Protein AF-A0A959KUG1-F1 (afdb_monomer_lite)

Radius of gyration: 23.31 Å; chains: 1; bounding box: 55×34×64 Å

Secondary structure (DSSP, 8-state):
-HHHHHHHHHHHHHHHHHHHH-TT-S-HHHHHHHTHHHHHHHHHHIIIIIGGGS--THHHHHHHHHHHHHHHHHHHHHHHHHHHHHHHHHHHHHHHHHHT-SSEEEEETTTS-TTT-S-GGGHHHHHHHHHHTT-GGG--EEEEE-TT--THHHHTSTTEEE-SS-EEEGGGS-TTT----S---EE---

Structure (mmCIF, N/CA/C/O backbone):
data_AF-A0A959KUG1-F1
#
_entry.id   AF-A0A959KUG1-F1
#
loop_
_atom_site.group_PDB
_atom_site.id
_atom_site.type_symbol
_atom_site.label_atom_id
_atom_site.label_alt_id
_atom_site.label_comp_id
_atom_site.label_asym_id
_atom_site.label_entity_id
_atom_site.label_seq_id
_atom_site.pdbx_PDB_ins_code
_atom_site.Cartn_x
_atom_site.Cartn_y
_atom_site.Cartn_z
_atom_site.occupancy
_atom_site.B_iso_or_equiv
_atom_site.auth_seq_id
_atom_site.auth_comp_id
_atom_site.auth_asym_id
_atom_site.auth_atom_id
_atom_site.pdbx_PDB_model_num
ATOM 1 N N . TRP A 1 1 ? -17.186 4.454 38.399 1.00 79.06 1 TRP A N 1
ATOM 2 C CA . TRP A 1 1 ? -15.833 4.969 38.705 1.00 79.06 1 TRP A CA 1
ATOM 3 C C . TRP A 1 1 ? -14.751 3.893 38.697 1.00 79.06 1 TRP A C 1
ATOM 5 O O . TRP A 1 1 ? -13.847 4.018 37.888 1.00 79.06 1 TRP A O 1
ATOM 15 N N . GLY A 1 2 ? -14.840 2.812 39.489 1.00 89.75 2 GLY A N 1
ATOM 16 C CA . GLY A 1 2 ? -13.796 1.764 39.502 1.00 89.75 2 GLY A CA 1
ATOM 17 C C . GLY A 1 2 ? -13.511 1.110 38.138 1.00 89.75 2 GLY A C 1
ATOM 18 O O . GLY A 1 2 ? -12.356 0.944 37.768 1.00 89.75 2 GLY A O 1
ATOM 19 N N . ARG A 1 3 ? -14.552 0.818 37.345 1.00 84.75 3 ARG A N 1
ATOM 20 C CA . ARG A 1 3 ? -14.410 0.244 35.991 1.00 84.75 3 ARG A CA 1
ATOM 21 C C . ARG A 1 3 ? -13.696 1.179 35.009 1.00 84.75 3 ARG A C 1
ATOM 23 O O . ARG A 1 3 ? -12.824 0.740 34.274 1.00 84.75 3 ARG A O 1
ATOM 30 N N . LEU A 1 4 ? -14.004 2.477 35.066 1.00 86.50 4 LEU A N 1
ATOM 31 C CA . LEU A 1 4 ? -13.312 3.501 34.279 1.00 86.50 4 LEU A CA 1
ATOM 32 C C . LEU A 1 4 ? -11.823 3.575 34.655 1.00 86.50 4 LEU A C 1
ATOM 34 O O . LEU A 1 4 ? -10.976 3.658 33.773 1.00 86.50 4 LEU A O 1
ATOM 38 N N . GLY A 1 5 ? -11.504 3.483 35.951 1.00 91.25 5 GLY A N 1
ATOM 39 C CA . GLY A 1 5 ? -10.120 3.402 36.425 1.00 91.25 5 GLY A CA 1
ATOM 40 C C . GLY A 1 5 ? -9.367 2.206 35.839 1.00 91.25 5 GLY A C 1
ATOM 41 O O . GLY A 1 5 ? -8.248 2.370 35.363 1.00 91.25 5 GLY A O 1
ATOM 42 N N . TRP A 1 6 ? -10.001 1.030 35.786 1.00 90.44 6 TRP A N 1
ATOM 43 C CA . TRP A 1 6 ? -9.414 -0.158 35.159 1.00 90.44 6 TRP A CA 1
ATOM 44 C C . TRP A 1 6 ? -9.125 0.034 33.672 1.00 90.44 6 TRP A C 1
ATOM 46 O O . TRP A 1 6 ? -8.029 -0.291 33.235 1.00 90.44 6 TRP A O 1
ATOM 56 N N . VAL A 1 7 ? -10.055 0.617 32.910 1.00 91.94 7 VAL A N 1
ATOM 57 C CA . VAL A 1 7 ? -9.848 0.899 31.477 1.00 91.94 7 VAL A CA 1
ATOM 58 C C . VAL A 1 7 ? -8.630 1.798 31.267 1.00 91.94 7 VAL A C 1
ATOM 60 O O . VAL A 1 7 ? -7.791 1.502 30.416 1.00 91.94 7 VAL A O 1
ATOM 63 N N . TRP A 1 8 ? -8.492 2.860 32.066 1.00 93.62 8 TRP A N 1
ATOM 64 C CA . TRP A 1 8 ? -7.336 3.754 31.992 1.00 93.62 8 TRP A CA 1
ATOM 65 C C . TRP A 1 8 ? -6.031 3.054 32.364 1.00 93.62 8 TRP A C 1
ATOM 67 O O . TRP A 1 8 ? -5.055 3.172 31.628 1.00 93.62 8 TRP A O 1
ATOM 77 N N . VAL A 1 9 ? -6.011 2.289 33.458 1.00 95.50 9 VAL A N 1
ATOM 78 C CA . VAL A 1 9 ? -4.818 1.547 33.891 1.00 95.50 9 VAL A CA 1
ATOM 79 C C . VAL A 1 9 ? -4.405 0.510 32.847 1.00 95.50 9 VAL A C 1
ATOM 81 O O . VAL A 1 9 ? -3.230 0.440 32.503 1.00 95.50 9 VAL A O 1
ATOM 84 N N . SER A 1 10 ? -5.350 -0.252 32.291 1.00 93.81 10 SER A N 1
ATOM 85 C CA . SER A 1 10 ? -5.077 -1.225 31.228 1.00 93.81 10 SER A CA 1
ATOM 86 C C . SER A 1 10 ? -4.587 -0.555 29.945 1.00 93.81 10 SER A C 1
ATOM 88 O O . SER A 1 10 ? -3.633 -1.036 29.340 1.00 93.81 10 SER A O 1
ATOM 90 N N . THR A 1 11 ? -5.181 0.577 29.556 1.00 94.81 11 THR A N 1
ATOM 91 C CA . THR A 1 11 ? -4.757 1.359 28.382 1.00 94.81 11 THR A CA 1
ATOM 92 C C . THR A 1 11 ? -3.334 1.881 28.555 1.00 94.81 11 THR A C 1
ATOM 94 O O . THR A 1 11 ? -2.490 1.663 27.689 1.00 94.81 11 THR A O 1
ATOM 97 N N . LEU A 1 12 ? -3.037 2.519 29.691 1.00 96.19 12 LEU A N 1
ATOM 98 C CA . LEU A 1 12 ? -1.704 3.042 29.993 1.00 96.19 12 LEU A CA 1
ATOM 99 C C . LEU A 1 12 ? -0.670 1.920 30.120 1.00 96.19 12 LEU A C 1
ATOM 101 O O . LEU A 1 12 ? 0.416 2.025 29.558 1.00 96.19 12 LEU A O 1
ATOM 105 N N . GLY A 1 13 ? -1.010 0.829 30.809 1.00 96.12 13 GLY A N 1
ATOM 106 C CA . GLY A 1 13 ? -0.139 -0.337 30.944 1.00 96.12 13 GLY A CA 1
ATOM 107 C C . GLY A 1 13 ? 0.185 -0.979 29.596 1.00 96.12 13 GLY A C 1
ATOM 108 O O . GLY A 1 13 ? 1.335 -1.328 29.342 1.00 96.12 13 GLY A O 1
ATOM 109 N N . TYR A 1 14 ? -0.799 -1.078 28.702 1.00 95.56 14 TYR A N 1
ATOM 110 C CA . TYR A 1 14 ? -0.585 -1.605 27.359 1.00 95.56 14 TYR A CA 1
ATOM 111 C C . TYR A 1 14 ? 0.258 -0.673 26.490 1.00 95.56 14 TYR A C 1
ATOM 113 O O . TYR A 1 14 ? 1.186 -1.138 25.836 1.00 95.56 14 TYR A O 1
ATOM 121 N N . LEU A 1 15 ? -0.001 0.638 26.528 1.00 94.12 15 LEU A N 1
ATOM 122 C CA . LEU A 1 15 ? 0.834 1.627 25.842 1.00 94.12 15 LEU A CA 1
ATOM 123 C C . LEU A 1 15 ? 2.294 1.539 26.300 1.00 94.12 15 LEU A C 1
ATOM 125 O O . LEU A 1 15 ? 3.196 1.508 25.466 1.00 94.12 15 LEU A O 1
ATOM 129 N N . LEU A 1 16 ? 2.529 1.438 27.612 1.00 95.50 16 LEU A N 1
ATOM 130 C CA . LEU A 1 16 ? 3.871 1.238 28.160 1.00 95.50 16 LEU A CA 1
ATOM 131 C C . LEU A 1 16 ? 4.507 -0.053 27.641 1.00 95.50 16 LEU A C 1
ATOM 133 O O . LEU A 1 16 ? 5.671 -0.033 27.254 1.00 95.50 16 LEU A O 1
ATOM 137 N N . LEU A 1 17 ? 3.756 -1.155 27.587 1.00 94.75 17 LEU A N 1
ATOM 138 C CA . LEU A 1 17 ? 4.252 -2.432 27.077 1.00 94.75 17 LEU A CA 1
ATOM 139 C C . LEU A 1 17 ? 4.634 -2.344 25.594 1.00 94.75 17 LEU A C 1
ATOM 141 O O . LEU A 1 17 ? 5.720 -2.788 25.228 1.00 94.75 17 LEU A O 1
ATOM 145 N N . VAL A 1 18 ? 3.794 -1.727 24.757 1.00 91.62 18 VAL A N 1
ATOM 146 C CA . VAL A 1 18 ? 4.084 -1.508 23.331 1.00 91.62 18 VAL A CA 1
ATOM 147 C C . VAL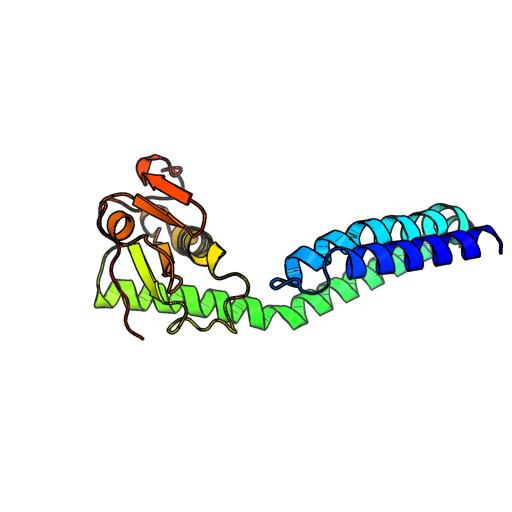 A 1 18 ? 5.370 -0.695 23.173 1.00 91.62 18 VAL A C 1
ATOM 149 O O . VAL A 1 18 ? 6.311 -1.157 22.527 1.00 91.62 18 VAL A O 1
ATOM 152 N N . HIS A 1 19 ? 5.466 0.458 23.839 1.00 89.94 19 HIS A N 1
ATOM 153 C CA . HIS A 1 19 ? 6.633 1.337 23.729 1.00 89.94 19 HIS A CA 1
ATOM 154 C C . HIS A 1 19 ? 7.913 0.742 24.329 1.00 89.94 19 HIS A C 1
ATOM 156 O O . HIS A 1 19 ? 8.999 0.989 23.809 1.00 89.94 19 HIS A O 1
ATOM 162 N N . TYR A 1 20 ? 7.805 -0.063 25.388 1.00 93.69 20 TYR A N 1
ATOM 163 C CA . TYR A 1 20 ? 8.952 -0.749 25.979 1.00 93.69 20 TYR A CA 1
ATOM 164 C C . TYR A 1 20 ? 9.432 -1.924 25.120 1.00 93.69 20 TYR A C 1
ATOM 166 O O . TYR A 1 20 ? 10.632 -2.145 24.989 1.00 93.69 20 TYR A O 1
ATOM 174 N N . SER A 1 21 ? 8.506 -2.673 24.514 1.00 91.12 21 SER A N 1
ATOM 175 C CA . SER A 1 21 ? 8.835 -3.837 23.682 1.00 91.12 21 SER A CA 1
ATOM 176 C C . SER A 1 21 ? 9.481 -3.466 22.345 1.00 91.12 21 SER A C 1
ATOM 178 O O . SER A 1 21 ? 10.234 -4.264 21.787 1.00 91.12 21 SER A O 1
ATOM 180 N N . SER A 1 22 ? 9.209 -2.264 21.826 1.00 85.88 22 SER A N 1
ATOM 181 C CA . SER A 1 22 ? 9.712 -1.820 20.526 1.00 85.88 22 SER A CA 1
ATOM 182 C C . SER A 1 22 ? 10.090 -0.328 20.540 1.00 85.88 22 SER A C 1
ATOM 184 O O . SER A 1 22 ? 9.409 0.504 19.942 1.00 85.88 22 SER A O 1
ATOM 186 N N . PRO A 1 23 ? 11.185 0.054 21.226 1.00 83.75 23 PRO A N 1
ATOM 187 C CA . PRO A 1 23 ? 11.570 1.462 21.359 1.00 83.75 23 PRO A CA 1
ATOM 188 C C . PRO A 1 23 ? 12.075 2.077 20.043 1.00 83.75 23 PRO A C 1
ATOM 190 O O . PRO A 1 23 ? 11.928 3.276 19.833 1.00 83.75 23 PRO A O 1
ATOM 193 N N . ASN A 1 24 ? 12.637 1.259 19.144 1.00 80.12 24 ASN A N 1
ATOM 194 C CA . ASN A 1 24 ? 13.306 1.697 17.912 1.00 80.12 24 ASN A CA 1
ATOM 195 C C . ASN A 1 24 ? 12.695 1.058 16.653 1.00 80.12 24 ASN A C 1
ATOM 197 O O . ASN A 1 24 ? 13.421 0.566 15.791 1.00 80.12 24 ASN A O 1
ATOM 201 N N . THR A 1 25 ? 11.366 1.007 16.536 1.00 75.25 25 THR A N 1
ATOM 202 C CA . THR A 1 25 ? 10.729 0.426 15.340 1.00 75.25 25 THR A CA 1
ATOM 203 C C . THR A 1 25 ? 11.087 1.281 14.120 1.00 75.25 25 THR A C 1
ATOM 205 O O . THR A 1 25 ? 10.613 2.413 13.999 1.00 75.25 25 THR A O 1
ATOM 208 N N . THR A 1 26 ? 11.909 0.755 13.211 1.00 67.44 26 THR A N 1
ATOM 209 C CA . THR A 1 26 ? 12.276 1.433 11.954 1.00 67.44 26 THR A CA 1
ATOM 210 C C . THR A 1 26 ? 11.043 1.717 11.093 1.00 67.44 26 THR A C 1
ATOM 212 O O . THR A 1 26 ? 10.973 2.732 10.409 1.00 67.44 26 THR A O 1
ATOM 215 N N . TYR A 1 27 ? 10.027 0.858 11.192 1.00 68.88 27 TYR A N 1
ATOM 216 C CA . TYR A 1 27 ? 8.788 0.947 10.434 1.00 68.88 27 TYR A CA 1
ATOM 217 C C . TYR A 1 27 ? 7.606 1.248 11.360 1.00 68.88 27 TYR A C 1
ATOM 219 O O . TYR A 1 27 ? 6.928 0.337 11.839 1.00 68.88 27 TYR A O 1
ATOM 227 N N . ARG A 1 28 ? 7.333 2.541 11.577 1.00 72.38 28 ARG A N 1
ATOM 228 C CA . ARG A 1 28 ? 6.210 3.014 12.412 1.00 72.38 28 ARG A CA 1
ATOM 229 C C . ARG A 1 28 ? 4.866 2.391 12.023 1.00 72.38 28 ARG A C 1
ATOM 231 O O . ARG A 1 28 ? 4.065 2.095 12.900 1.00 72.38 28 ARG A O 1
ATOM 238 N N . PHE A 1 29 ? 4.663 2.107 10.739 1.00 71.94 29 PHE A N 1
ATOM 239 C CA . PHE A 1 29 ? 3.459 1.452 10.232 1.00 71.94 29 PHE A CA 1
ATOM 240 C C . PHE A 1 29 ? 3.185 0.079 10.875 1.00 71.94 29 PHE A C 1
ATOM 242 O O . PHE A 1 29 ? 2.053 -0.222 11.238 1.00 71.94 29 PHE A O 1
ATOM 249 N N . TYR A 1 30 ? 4.209 -0.755 11.093 1.00 77.50 30 TYR A N 1
ATOM 250 C CA . TYR A 1 30 ? 4.002 -2.045 11.767 1.00 77.50 30 TYR A CA 1
ATOM 251 C C . TYR A 1 30 ? 3.700 -1.871 13.256 1.00 77.50 30 TYR A C 1
ATOM 253 O O . TYR A 1 30 ? 2.950 -2.661 13.831 1.00 77.50 30 TYR A O 1
ATOM 261 N N . ALA A 1 31 ? 4.231 -0.812 13.871 1.00 84.12 31 ALA A N 1
ATOM 262 C CA . ALA A 1 31 ? 3.880 -0.465 15.238 1.00 84.12 31 ALA A CA 1
ATOM 263 C C . ALA A 1 31 ? 2.404 -0.051 15.347 1.00 84.12 31 ALA A C 1
ATOM 265 O O . ALA A 1 31 ? 1.764 -0.419 16.326 1.00 84.12 31 ALA A O 1
ATOM 266 N N . GLU A 1 32 ? 1.818 0.614 14.344 1.00 86.69 32 GLU A N 1
ATOM 267 C CA . GLU A 1 32 ? 0.396 1.011 14.354 1.00 86.69 32 GLU A CA 1
ATOM 268 C C . GLU A 1 32 ? -0.556 -0.174 14.584 1.00 86.69 32 GLU A C 1
ATOM 270 O O . GLU A 1 32 ? -1.490 -0.077 15.383 1.00 86.69 32 GLU A O 1
ATOM 275 N N . VAL A 1 33 ? -0.272 -1.331 13.975 1.00 89.75 33 VAL A N 1
ATOM 276 C CA . VAL A 1 33 ? -1.069 -2.560 14.155 1.00 89.75 33 VAL A CA 1
ATOM 277 C C . VAL A 1 33 ? -1.058 -3.028 15.613 1.00 89.75 33 VAL A C 1
ATOM 279 O O . VAL A 1 33 ? -2.069 -3.525 16.112 1.00 89.75 33 VAL A O 1
ATOM 282 N N . THR A 1 34 ? 0.046 -2.812 16.335 1.00 91.62 34 THR A N 1
ATOM 283 C CA . THR A 1 34 ? 0.136 -3.162 17.760 1.00 91.62 34 THR A CA 1
ATOM 284 C C . THR A 1 34 ? -0.752 -2.290 18.645 1.00 91.62 34 THR A C 1
ATOM 286 O O . THR A 1 34 ? -1.053 -2.689 19.758 1.00 91.62 34 THR A O 1
ATOM 289 N N . TYR A 1 35 ? -1.259 -1.151 18.166 1.00 92.56 35 TYR A N 1
ATOM 290 C CA . TYR A 1 35 ? -2.221 -0.344 18.921 1.00 92.56 35 TYR A CA 1
ATOM 291 C C . TYR A 1 35 ? -3.675 -0.796 18.721 1.00 92.56 35 TYR A C 1
ATOM 293 O O . TYR A 1 35 ? -4.544 -0.365 19.479 1.00 92.56 35 TYR A O 1
ATOM 301 N N . LEU A 1 36 ? -3.973 -1.689 17.765 1.00 93.00 36 LEU A N 1
ATOM 302 C CA . LEU A 1 36 ? -5.346 -2.145 17.505 1.00 93.00 36 LEU A CA 1
ATOM 303 C C . LEU A 1 36 ? -6.057 -2.725 18.740 1.00 93.00 36 LEU A C 1
ATOM 305 O O . LEU A 1 36 ? -7.233 -2.404 18.921 1.00 93.00 36 LEU A O 1
ATOM 309 N N . PRO A 1 37 ? -5.417 -3.500 19.639 1.00 94.31 37 PRO A N 1
ATOM 310 C CA . PRO A 1 37 ? -6.080 -3.994 20.848 1.00 94.31 37 PRO A CA 1
ATOM 311 C C . PRO A 1 37 ? -6.601 -2.894 21.785 1.00 94.31 37 PRO A C 1
ATOM 313 O O . PRO A 1 37 ? -7.584 -3.122 22.491 1.00 94.31 37 PRO A O 1
ATOM 316 N N . LEU A 1 38 ? -6.035 -1.679 21.750 1.00 93.31 38 LEU A N 1
ATOM 317 C CA . LEU A 1 38 ? -6.570 -0.541 22.511 1.00 93.31 38 LEU A CA 1
ATOM 318 C C . LEU A 1 38 ? -8.000 -0.190 22.098 1.00 93.31 38 LEU A C 1
ATOM 320 O O . LEU A 1 38 ? -8.786 0.260 22.932 1.00 93.31 38 LEU A O 1
ATOM 324 N N . SER A 1 39 ? -8.370 -0.446 20.838 1.00 93.19 39 SER A N 1
ATOM 325 C CA . SER A 1 39 ? -9.747 -0.255 20.384 1.00 93.19 39 SER A CA 1
ATOM 326 C C . SER A 1 39 ? -10.729 -1.110 21.186 1.00 93.19 39 SER A C 1
ATOM 328 O O . SER A 1 39 ? -11.810 -0.630 21.499 1.00 93.19 39 SER A O 1
ATOM 330 N N . ILE A 1 40 ? -10.345 -2.318 21.618 1.00 92.50 40 ILE A N 1
ATOM 331 C CA . ILE A 1 40 ? -11.190 -3.199 22.439 1.00 92.50 40 ILE A CA 1
ATOM 332 C C . ILE A 1 40 ? -11.348 -2.627 23.850 1.00 92.50 40 ILE A C 1
ATOM 334 O O . ILE A 1 40 ? -12.456 -2.643 24.397 1.00 92.50 40 ILE A O 1
ATOM 338 N N . PHE A 1 41 ? -10.270 -2.088 24.429 1.00 91.38 41 PHE A N 1
ATOM 339 C CA . PHE A 1 41 ? -10.300 -1.479 25.764 1.00 91.38 41 PHE A CA 1
ATOM 340 C C . PHE A 1 41 ? -11.216 -0.261 25.826 1.00 91.38 41 PHE A C 1
ATOM 342 O O . PHE A 1 41 ? -11.852 -0.037 26.852 1.00 91.38 41 PHE A O 1
ATOM 349 N N . VAL A 1 42 ? -11.325 0.490 24.729 1.00 88.62 42 VAL A N 1
ATOM 350 C CA . VAL A 1 42 ? -12.223 1.646 24.625 1.00 88.62 42 VAL A CA 1
ATOM 351 C C . VAL A 1 42 ? -13.633 1.232 24.194 1.00 88.62 42 VAL A C 1
ATOM 353 O O . VAL A 1 42 ? -14.616 1.682 24.781 1.00 88.62 42 VAL A O 1
ATOM 356 N N . ALA A 1 43 ? -13.762 0.348 23.202 1.00 90.62 43 ALA A N 1
ATOM 357 C CA . ALA A 1 43 ? -15.050 -0.051 22.641 1.00 90.62 43 ALA A CA 1
ATOM 358 C C . ALA A 1 43 ? -15.904 -0.835 23.640 1.00 90.62 43 ALA A C 1
ATOM 360 O O . ALA A 1 43 ? -17.105 -0.610 23.715 1.00 90.62 43 ALA A O 1
ATOM 361 N N . THR A 1 44 ? -15.309 -1.720 24.441 1.00 90.69 44 THR A N 1
ATOM 362 C CA . THR A 1 44 ? -16.052 -2.547 25.407 1.00 90.69 44 THR A CA 1
ATOM 363 C C . THR A 1 44 ? -16.831 -1.711 26.437 1.00 90.69 44 THR A C 1
ATOM 365 O O . THR A 1 44 ? -18.057 -1.838 26.490 1.00 90.69 44 THR A O 1
ATOM 368 N N . PRO A 1 45 ? -16.205 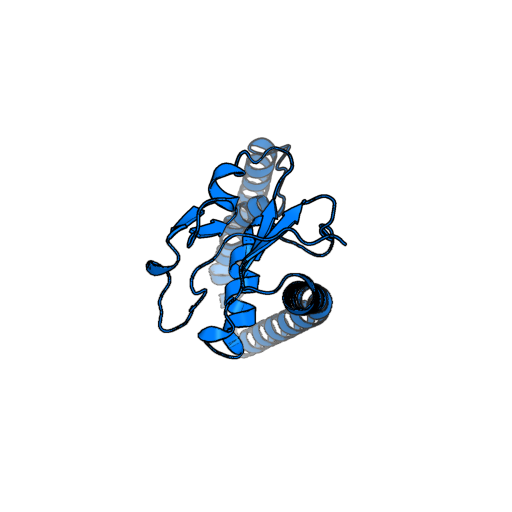-0.823 27.238 1.00 90.19 45 PRO A N 1
ATOM 369 C CA . PRO A 1 45 ? -16.948 0.011 28.185 1.00 90.19 45 PRO A CA 1
ATOM 370 C C . PRO A 1 45 ? -17.907 0.968 27.468 1.00 90.19 45 PRO A C 1
ATOM 372 O O . PRO A 1 45 ? -19.003 1.231 27.962 1.00 90.19 45 PRO A O 1
ATOM 375 N N . PHE A 1 46 ? -17.545 1.448 26.275 1.00 87.25 46 PHE A N 1
ATOM 376 C CA . PHE A 1 46 ? -18.430 2.285 25.477 1.00 87.25 46 PHE A CA 1
ATOM 377 C C . PHE A 1 46 ? -19.720 1.547 25.086 1.00 87.25 46 PHE A C 1
ATOM 379 O O . PHE A 1 46 ? -20.809 2.060 25.324 1.00 87.25 46 PHE A O 1
ATOM 386 N N . LEU A 1 47 ? -19.619 0.324 24.560 1.00 89.00 47 LEU A N 1
ATOM 387 C CA . LEU A 1 47 ? -20.758 -0.475 24.102 1.00 89.00 47 LEU A CA 1
ATOM 388 C C . LEU A 1 47 ? -21.644 -0.982 25.245 1.00 89.00 47 LEU A C 1
ATOM 390 O O . LEU A 1 47 ? -22.857 -1.060 25.080 1.00 89.00 47 LEU A O 1
ATOM 394 N N . PHE A 1 48 ? -21.071 -1.337 26.396 1.00 90.44 48 PHE A N 1
ATOM 395 C CA . PHE A 1 48 ? -21.847 -1.928 27.492 1.00 90.44 48 PHE A CA 1
ATOM 396 C C . PHE A 1 48 ? -22.315 -0.921 28.546 1.00 90.44 48 PHE A C 1
ATOM 398 O O . PHE A 1 48 ? -23.322 -1.174 29.202 1.00 90.44 48 PHE A O 1
ATOM 405 N N . GLU A 1 49 ? -21.625 0.209 28.726 1.00 90.19 49 GLU A N 1
ATOM 406 C CA . GLU A 1 49 ? -21.957 1.174 29.786 1.00 90.19 49 GLU A CA 1
ATOM 407 C C . GLU A 1 49 ? -22.508 2.486 29.228 1.00 90.19 49 GLU A C 1
ATOM 409 O O . GLU A 1 49 ? -23.542 2.971 29.687 1.00 90.19 49 GLU A O 1
ATOM 414 N N . ILE A 1 50 ? -21.848 3.051 28.215 1.00 87.19 50 ILE A N 1
ATOM 415 C CA . ILE A 1 50 ? -22.252 4.335 27.627 1.00 87.19 50 ILE A CA 1
ATOM 416 C C . ILE A 1 50 ? -23.427 4.122 26.671 1.00 87.19 50 ILE A C 1
ATOM 418 O O . ILE A 1 50 ? -24.405 4.868 26.718 1.00 87.19 50 ILE A O 1
ATOM 422 N N . MET A 1 51 ? -23.379 3.078 25.844 1.00 85.69 51 MET A N 1
ATOM 423 C CA . MET A 1 51 ? -24.355 2.880 24.779 1.00 85.69 51 MET A CA 1
ATOM 424 C C . MET A 1 51 ? -25.804 2.676 25.274 1.00 85.69 51 MET A C 1
ATOM 426 O O . MET A 1 51 ? -26.717 3.300 24.733 1.00 85.69 51 MET A O 1
ATOM 430 N N . PRO A 1 52 ? -26.072 1.894 26.335 1.00 89.31 52 PRO A N 1
ATOM 431 C CA . PRO A 1 52 ? -27.436 1.752 26.850 1.00 89.31 52 PRO A CA 1
ATOM 432 C C . PRO A 1 52 ? -27.997 3.045 27.469 1.00 89.31 52 PRO A C 1
ATOM 434 O O . PRO A 1 52 ? -29.212 3.215 27.537 1.00 89.31 52 PRO A O 1
ATOM 437 N N . SER A 1 53 ? -27.129 3.964 27.916 1.00 90.12 53 SER A N 1
ATOM 438 C CA . SER A 1 53 ? -27.535 5.219 28.568 1.00 90.12 53 SER A CA 1
ATOM 439 C C . SER A 1 53 ? -28.066 6.279 27.596 1.00 90.12 53 SER A C 1
ATOM 441 O O . SER A 1 53 ? -28.883 7.119 27.979 1.00 90.12 53 SER A O 1
ATOM 443 N N . ILE A 1 54 ? -27.668 6.226 26.320 1.00 87.06 54 ILE A N 1
ATOM 444 C CA . ILE A 1 54 ? -28.196 7.118 25.283 1.00 87.06 54 ILE A CA 1
ATOM 445 C C . ILE A 1 54 ? -29.489 6.486 24.768 1.00 87.06 54 ILE A C 1
ATOM 447 O O . ILE A 1 54 ? -29.522 5.803 23.749 1.00 87.06 54 ILE A O 1
ATOM 451 N N . GLY A 1 55 ? -30.574 6.679 25.519 1.00 83.69 55 GLY A N 1
ATOM 452 C CA . GLY A 1 55 ? -31.841 5.952 25.369 1.00 83.69 55 GLY A CA 1
ATOM 453 C C . GLY A 1 55 ? -32.605 6.129 24.046 1.00 83.69 55 GLY A C 1
ATOM 454 O O . GLY A 1 55 ? -33.757 5.710 23.965 1.00 83.69 55 GLY A O 1
ATOM 455 N N . LYS A 1 56 ? -32.019 6.747 23.007 1.00 91.69 56 LYS A N 1
ATOM 456 C CA . LYS A 1 56 ? -32.620 6.837 21.666 1.00 91.69 56 LYS A CA 1
ATOM 457 C C . LYS A 1 56 ? -31.658 6.306 20.596 1.00 91.69 56 LYS A C 1
ATOM 459 O O . LYS A 1 56 ? -30.595 6.899 20.408 1.00 91.69 56 LYS A O 1
ATOM 464 N N . PRO A 1 57 ? -32.057 5.289 19.808 1.00 87.31 57 PRO A N 1
ATOM 465 C CA . PRO A 1 57 ? -31.193 4.678 18.794 1.00 87.31 57 PRO A CA 1
ATOM 466 C C . PRO A 1 57 ? -30.776 5.641 17.670 1.00 87.31 57 PRO A C 1
ATOM 468 O O . PRO A 1 57 ? -29.750 5.443 17.028 1.00 87.31 57 PRO A O 1
ATOM 471 N N . GLN A 1 58 ? -31.538 6.718 17.458 1.00 93.50 58 GLN A N 1
ATOM 472 C CA . GLN A 1 58 ? -31.249 7.750 16.457 1.00 93.50 58 GLN A CA 1
ATOM 473 C C . GLN A 1 58 ? -29.896 8.439 16.684 1.00 93.50 58 GLN A C 1
ATOM 475 O O . GLN A 1 58 ? -29.206 8.749 15.717 1.00 93.50 58 GLN A O 1
ATOM 480 N N . TRP A 1 59 ? -29.479 8.636 17.939 1.00 90.62 59 TRP A N 1
ATOM 481 C CA . TRP A 1 59 ? -28.187 9.260 18.236 1.00 90.62 59 TRP A CA 1
ATOM 482 C C . TRP A 1 59 ? -27.004 8.403 17.779 1.00 90.62 59 TRP A C 1
ATOM 484 O O . TRP A 1 59 ? -25.985 8.955 17.373 1.00 90.62 59 TRP A O 1
ATOM 494 N N . TRP A 1 60 ? -27.153 7.075 17.752 1.00 85.75 60 TRP A N 1
ATOM 495 C CA . TRP A 1 60 ? -26.125 6.171 17.229 1.00 85.75 60 TRP A CA 1
ATOM 496 C C . TRP A 1 60 ? -25.979 6.271 15.726 1.00 85.75 60 TRP A C 1
ATOM 498 O O . TRP A 1 60 ? -24.861 6.317 15.226 1.00 85.75 60 TRP A O 1
ATOM 508 N N . LEU A 1 61 ? -27.101 6.359 15.014 1.00 91.50 61 LEU A N 1
ATOM 509 C CA . LEU A 1 61 ? -27.081 6.572 13.571 1.00 91.50 61 LEU A CA 1
ATOM 510 C C . LEU A 1 61 ? -26.427 7.913 13.231 1.00 91.50 61 LEU A C 1
ATOM 512 O O . LEU A 1 61 ? -25.633 7.975 12.299 1.00 91.50 61 LEU A O 1
ATOM 516 N N . ILE A 1 62 ? -26.696 8.960 14.019 1.00 94.06 62 ILE A N 1
ATOM 517 C CA . ILE A 1 62 ? -26.044 10.266 13.861 1.00 94.06 62 ILE A CA 1
ATOM 518 C C . ILE A 1 62 ? -24.539 10.157 14.134 1.00 94.06 62 ILE A C 1
ATOM 520 O O . ILE A 1 62 ? -23.745 10.614 13.319 1.00 94.06 62 ILE A O 1
ATOM 524 N N . ALA A 1 63 ? -24.126 9.528 15.238 1.00 90.69 63 ALA A N 1
ATOM 525 C CA . ALA A 1 63 ? -22.712 9.360 15.571 1.00 90.69 63 ALA A CA 1
ATOM 526 C C . ALA A 1 63 ? -21.958 8.540 14.510 1.00 90.69 63 ALA A C 1
ATOM 528 O O . ALA A 1 63 ? -20.860 8.914 14.103 1.00 90.69 63 ALA A O 1
ATOM 529 N N . LEU A 1 64 ? -22.565 7.456 14.017 1.00 91.69 64 LEU A N 1
ATOM 530 C CA . LEU A 1 64 ? -22.016 6.646 12.935 1.00 91.69 64 LEU A CA 1
ATOM 531 C C . LEU A 1 64 ? -21.929 7.445 11.633 1.00 91.69 64 LEU A C 1
ATOM 533 O O . LEU A 1 64 ? -20.906 7.394 10.962 1.00 91.69 64 LEU A O 1
ATOM 537 N N . ALA A 1 65 ? -22.963 8.214 11.286 1.00 96.69 65 ALA A N 1
ATOM 538 C CA . ALA A 1 65 ? -22.938 9.075 10.109 1.00 96.69 65 ALA A CA 1
ATOM 539 C C . ALA A 1 65 ? -21.817 10.121 10.203 1.00 96.69 65 ALA A C 1
ATOM 541 O O . ALA A 1 65 ? -21.079 10.303 9.239 1.00 96.69 65 ALA A O 1
ATOM 542 N N . LEU A 1 66 ? -21.633 10.750 11.369 1.00 97.06 66 LEU A N 1
ATOM 543 C CA . LEU A 1 66 ? -20.532 11.686 11.610 1.00 97.06 66 LEU A CA 1
ATOM 544 C C . LEU A 1 66 ? -19.166 11.006 11.478 1.00 97.06 66 LEU A C 1
ATOM 546 O O . LEU A 1 66 ? -18.285 11.551 10.819 1.00 97.06 66 LEU A O 1
ATOM 550 N N . LEU A 1 67 ? -19.003 9.800 12.033 1.00 95.38 67 LEU A N 1
ATOM 551 C CA . LEU A 1 67 ? -17.784 9.006 11.873 1.00 95.38 67 LEU A CA 1
ATOM 552 C C . LEU A 1 67 ? -17.520 8.672 10.399 1.00 95.38 67 LEU A C 1
ATOM 554 O O . LEU A 1 67 ? -16.388 8.775 9.941 1.00 95.38 67 LEU A O 1
ATOM 558 N N . MET A 1 68 ? -18.546 8.292 9.638 1.00 97.81 68 MET A N 1
ATOM 559 C CA . MET A 1 68 ? -18.400 7.995 8.212 1.00 97.81 68 MET A CA 1
ATOM 560 C C . MET A 1 68 ? -18.013 9.242 7.413 1.00 97.81 68 MET A C 1
ATOM 562 O O . MET A 1 68 ? -17.141 9.161 6.552 1.00 97.81 68 MET A O 1
ATOM 566 N N . VAL A 1 69 ? -18.605 10.400 7.722 1.00 98.38 69 VAL A N 1
ATOM 567 C CA . VAL A 1 69 ? -18.226 11.683 7.111 1.00 98.38 69 VAL A CA 1
ATOM 568 C C . VAL A 1 69 ? -16.768 12.014 7.421 1.00 98.38 69 VAL A C 1
ATOM 570 O O . VAL A 1 69 ? -16.013 12.301 6.496 1.00 98.38 69 VAL A O 1
ATOM 573 N N . ASP A 1 70 ? -16.350 11.910 8.683 1.00 98.00 70 ASP A N 1
ATOM 574 C CA . ASP A 1 70 ? -14.956 12.101 9.095 1.00 98.00 70 ASP A CA 1
ATOM 575 C C . ASP A 1 70 ? -14.005 11.181 8.311 1.00 98.00 70 ASP A C 1
ATOM 577 O O . ASP A 1 70 ? -13.033 11.644 7.715 1.00 98.00 70 ASP A O 1
ATOM 581 N N . ARG A 1 71 ? -14.333 9.889 8.188 1.00 96.81 71 ARG A N 1
ATOM 582 C CA . ARG A 1 71 ? -13.507 8.936 7.429 1.00 96.81 71 ARG A CA 1
ATOM 583 C C . ARG A 1 71 ? -13.418 9.275 5.950 1.00 96.81 71 ARG A C 1
ATOM 585 O O . ARG A 1 71 ? -12.332 9.186 5.383 1.00 96.81 71 ARG A O 1
ATOM 592 N N . VAL A 1 72 ? -14.511 9.708 5.327 1.00 97.81 72 VAL A N 1
ATOM 593 C CA . VAL A 1 72 ? -14.489 10.174 3.933 1.00 97.81 72 VAL A CA 1
ATOM 594 C C . VAL A 1 72 ? -13.618 11.425 3.787 1.00 97.81 72 VAL A C 1
ATOM 596 O O . VAL A 1 72 ? -12.864 11.524 2.820 1.00 97.81 72 VAL A O 1
ATOM 599 N N . LEU A 1 73 ? -13.666 12.358 4.743 1.00 98.38 73 LEU A N 1
ATOM 600 C CA . LEU A 1 73 ? -12.804 13.544 4.739 1.00 98.38 73 LEU A CA 1
ATOM 601 C C . LEU A 1 73 ? -11.322 13.174 4.869 1.00 98.38 73 LEU A C 1
ATOM 603 O O . LEU A 1 73 ? -10.504 13.724 4.135 1.00 98.38 73 LEU A O 1
ATOM 607 N N . VAL A 1 74 ? -10.984 12.214 5.733 1.00 96.69 74 VAL A N 1
ATOM 608 C CA . VAL A 1 74 ? -9.616 11.691 5.877 1.00 96.69 74 VAL A CA 1
ATOM 609 C C . VAL A 1 74 ? -9.149 10.984 4.602 1.00 96.69 74 VAL A C 1
ATOM 611 O O . VAL A 1 74 ? -8.027 11.207 4.154 1.00 96.69 74 VAL A O 1
ATOM 614 N N . ILE A 1 75 ? -9.997 10.163 3.974 1.00 96.56 75 ILE A N 1
ATOM 615 C CA . ILE A 1 75 ? -9.669 9.523 2.689 1.00 96.56 75 ILE A CA 1
ATOM 616 C C . ILE A 1 75 ? -9.406 10.593 1.629 1.00 96.56 75 ILE A C 1
ATOM 618 O O . ILE A 1 75 ? -8.400 10.537 0.929 1.00 96.56 75 ILE A O 1
ATOM 622 N N . ARG A 1 76 ? -10.272 11.607 1.544 1.00 97.81 76 ARG A N 1
ATOM 623 C CA . ARG A 1 76 ? -10.115 12.712 0.597 1.00 97.81 76 ARG A CA 1
ATOM 624 C C . ARG A 1 76 ? -8.835 13.508 0.845 1.00 97.81 76 ARG A C 1
ATOM 626 O O . ARG A 1 76 ? -8.179 13.880 -0.121 1.00 97.81 76 ARG A O 1
ATOM 633 N N . SER A 1 77 ? -8.488 13.793 2.099 1.00 97.88 77 SER A N 1
ATOM 634 C CA . SER A 1 77 ? -7.284 14.568 2.417 1.00 97.88 77 SER A CA 1
ATOM 635 C C . SER A 1 77 ? -5.995 13.802 2.118 1.00 97.88 77 SER A C 1
ATOM 637 O O . SER A 1 77 ? -5.003 14.426 1.758 1.00 97.88 77 SER A O 1
ATOM 639 N N . ASN A 1 78 ? -6.020 12.468 2.205 1.00 94.62 78 ASN A N 1
ATOM 640 C CA . ASN A 1 78 ? -4.874 11.607 1.898 1.00 94.62 78 ASN A CA 1
ATOM 641 C C . ASN A 1 78 ? -4.834 11.124 0.440 1.00 94.62 78 ASN A C 1
ATOM 643 O O . ASN A 1 78 ? -3.808 10.608 0.002 1.00 94.62 78 ASN A O 1
ATOM 647 N N . ALA A 1 79 ? -5.914 11.303 -0.327 1.00 96.81 79 ALA A N 1
ATOM 648 C CA . ALA A 1 79 ? -5.987 10.886 -1.725 1.00 96.81 79 ALA A CA 1
ATOM 649 C C . ALA A 1 79 ? -4.814 11.396 -2.590 1.00 96.81 79 ALA A C 1
ATOM 651 O O . ALA A 1 79 ? -4.255 10.572 -3.312 1.00 96.81 79 ALA A O 1
ATOM 652 N N . PRO A 1 80 ? -4.360 12.669 -2.492 1.00 96.25 80 PRO A N 1
ATOM 653 C CA . PRO A 1 80 ? -3.252 13.161 -3.312 1.00 96.25 80 PRO A CA 1
ATOM 654 C C . PRO A 1 80 ? -1.965 12.347 -3.163 1.00 96.25 80 PRO A C 1
ATOM 656 O O . PRO A 1 80 ? -1.306 12.086 -4.163 1.00 96.25 80 PRO A O 1
ATOM 659 N N . THR A 1 81 ? -1.633 11.892 -1.952 1.00 94.06 81 THR A N 1
ATOM 660 C CA . THR A 1 81 ? -0.434 11.079 -1.694 1.00 94.06 81 THR A CA 1
ATOM 661 C C . THR A 1 81 ? -0.484 9.754 -2.455 1.00 94.06 81 THR A C 1
ATOM 663 O O . THR A 1 81 ? 0.492 9.351 -3.084 1.00 94.06 81 THR A O 1
ATOM 666 N N . PHE A 1 82 ? -1.635 9.078 -2.443 1.00 94.25 82 PHE A N 1
ATOM 667 C CA . PHE A 1 82 ? -1.802 7.813 -3.162 1.00 94.25 82 PHE A CA 1
ATOM 668 C C . PHE A 1 82 ? -1.896 8.016 -4.676 1.00 94.25 82 PHE A C 1
ATOM 670 O O . PHE A 1 82 ? -1.345 7.206 -5.417 1.00 94.25 82 PHE A O 1
ATOM 677 N N . THR A 1 83 ? -2.540 9.093 -5.134 1.00 96.25 83 THR A N 1
ATOM 678 C CA . THR A 1 83 ? -2.597 9.450 -6.558 1.00 96.25 83 THR A CA 1
ATOM 679 C C . THR A 1 83 ? -1.201 9.732 -7.106 1.00 96.25 83 THR A C 1
ATOM 681 O O . THR A 1 83 ? -0.806 9.094 -8.070 1.00 96.25 83 THR A O 1
ATOM 684 N N . GLN A 1 84 ? -0.402 10.571 -6.438 1.00 96.25 84 GLN A N 1
ATOM 685 C CA . GLN A 1 84 ? 0.975 10.874 -6.858 1.00 96.25 84 GLN A CA 1
ATOM 686 C C . GLN A 1 84 ? 1.840 9.617 -6.985 1.00 96.25 84 GLN A C 1
ATOM 688 O O . GLN A 1 84 ? 2.650 9.502 -7.902 1.00 96.25 84 GLN A O 1
ATOM 693 N N . ARG A 1 85 ? 1.649 8.653 -6.081 1.00 95.62 85 ARG A N 1
ATOM 694 C CA . ARG A 1 85 ? 2.339 7.365 -6.129 1.00 95.62 85 ARG A CA 1
ATOM 695 C C . ARG A 1 85 ? 1.944 6.535 -7.352 1.00 95.62 85 ARG A C 1
ATOM 697 O O . ARG A 1 85 ? 2.823 5.975 -8.002 1.00 95.62 85 ARG A O 1
ATOM 704 N N . LEU A 1 86 ? 0.649 6.442 -7.656 1.00 96.62 86 LEU A N 1
ATOM 705 C CA . LEU A 1 86 ? 0.161 5.721 -8.837 1.00 96.62 86 LEU A CA 1
ATOM 706 C C . LEU A 1 86 ? 0.611 6.407 -10.131 1.00 96.62 86 LEU A C 1
ATOM 708 O O . LEU A 1 86 ? 1.137 5.730 -11.009 1.00 96.62 86 LEU A O 1
ATOM 712 N N . ASP A 1 87 ? 0.505 7.735 -10.197 1.00 97.00 87 ASP A N 1
ATOM 713 C CA . ASP A 1 87 ? 0.950 8.538 -11.338 1.00 97.00 87 ASP A CA 1
ATOM 714 C C . ASP A 1 87 ? 2.455 8.361 -11.585 1.00 97.00 87 ASP A C 1
ATOM 716 O O . ASP A 1 87 ? 2.902 8.249 -12.727 1.00 97.00 87 ASP A O 1
ATOM 720 N N . TRP A 1 88 ? 3.259 8.308 -10.514 1.00 96.56 88 TRP A N 1
ATOM 721 C CA . TRP A 1 88 ? 4.687 8.024 -10.625 1.00 96.56 88 TRP A CA 1
ATOM 722 C C . TRP A 1 88 ? 4.946 6.625 -11.191 1.00 96.56 88 TRP A C 1
ATOM 724 O O . TRP A 1 88 ? 5.747 6.499 -12.115 1.00 96.56 88 TRP A O 1
ATOM 734 N N . LEU A 1 89 ? 4.259 5.590 -10.690 1.00 97.25 89 LEU A N 1
ATOM 735 C CA . LEU A 1 89 ? 4.411 4.219 -11.192 1.00 97.25 89 LEU A CA 1
ATOM 736 C C . LEU A 1 89 ? 4.034 4.109 -12.671 1.00 97.25 89 LEU A C 1
ATOM 738 O O . LEU A 1 89 ? 4.791 3.538 -13.455 1.00 97.25 89 LEU A O 1
ATOM 742 N N . GLU A 1 90 ? 2.882 4.658 -13.051 1.00 97.12 90 GLU A N 1
ATOM 743 C CA . GLU A 1 90 ? 2.380 4.616 -14.423 1.00 97.12 90 GLU A CA 1
ATOM 744 C C . GLU A 1 90 ? 3.338 5.327 -15.380 1.00 97.12 90 GLU A C 1
ATOM 746 O O . GLU A 1 90 ? 3.775 4.740 -16.374 1.00 97.12 90 GLU A O 1
ATOM 751 N N . ARG A 1 91 ? 3.745 6.554 -15.034 1.00 96.94 91 ARG A N 1
ATOM 752 C CA . ARG A 1 91 ? 4.709 7.328 -15.818 1.00 96.94 91 ARG A CA 1
ATOM 753 C C . ARG A 1 91 ? 6.041 6.600 -15.943 1.00 96.94 91 ARG A C 1
ATOM 755 O O . ARG A 1 91 ? 6.537 6.445 -17.055 1.00 96.94 91 ARG A O 1
ATOM 762 N N . ARG A 1 92 ? 6.595 6.106 -14.832 1.00 96.38 92 ARG A N 1
ATOM 763 C CA . ARG A 1 92 ? 7.919 5.476 -14.821 1.00 96.38 92 ARG A CA 1
ATOM 764 C C . ARG A 1 92 ? 7.952 4.189 -15.639 1.00 96.38 92 ARG A C 1
ATOM 766 O O . ARG A 1 92 ? 8.907 3.947 -16.369 1.00 96.38 92 ARG A O 1
ATOM 773 N N . ILE A 1 93 ? 6.902 3.373 -15.562 1.00 97.25 93 ILE A N 1
ATOM 774 C CA . ILE A 1 93 ? 6.780 2.170 -16.396 1.00 97.25 93 ILE A CA 1
ATOM 775 C C . ILE A 1 93 ? 6.567 2.546 -17.866 1.00 97.25 93 ILE A C 1
ATOM 777 O O . ILE A 1 93 ? 7.123 1.889 -18.747 1.00 97.25 93 ILE A O 1
ATOM 781 N N . GLY A 1 94 ? 5.777 3.587 -18.144 1.00 96.56 94 GLY A N 1
ATOM 782 C CA . GLY A 1 94 ? 5.568 4.106 -19.494 1.00 96.56 94 GLY A CA 1
ATOM 783 C C . GLY A 1 94 ? 6.871 4.558 -20.155 1.00 96.56 94 GLY A C 1
ATOM 784 O O . GLY A 1 94 ? 7.176 4.124 -21.265 1.00 96.56 94 GLY A O 1
ATOM 785 N N . GLU A 1 95 ? 7.669 5.361 -19.450 1.00 96.31 95 GLU A N 1
ATOM 786 C CA . GLU A 1 95 ? 9.001 5.811 -19.876 1.00 96.31 95 GLU A CA 1
ATOM 787 C C . GLU A 1 95 ? 9.938 4.618 -20.114 1.00 96.31 95 GLU A C 1
ATOM 789 O O . GLU A 1 95 ? 10.524 4.489 -21.190 1.00 96.31 95 GLU A O 1
ATOM 794 N N . ALA A 1 96 ? 9.996 3.676 -19.170 1.00 96.19 96 ALA A N 1
ATOM 795 C CA . ALA A 1 96 ? 10.837 2.488 -19.278 1.00 96.19 96 ALA A CA 1
ATOM 796 C C . ALA A 1 96 ? 10.474 1.593 -20.473 1.00 96.19 96 ALA A C 1
ATOM 798 O O . ALA A 1 96 ? 11.348 1.068 -21.164 1.00 96.19 96 ALA A O 1
ATOM 799 N N . ARG A 1 97 ? 9.179 1.439 -20.775 1.00 95.56 97 ARG A N 1
ATOM 800 C CA . ARG A 1 97 ? 8.720 0.720 -21.975 1.00 95.56 97 ARG A CA 1
ATOM 801 C C . ARG A 1 97 ? 9.168 1.396 -23.264 1.00 95.56 97 ARG A C 1
ATOM 803 O O . ARG A 1 97 ? 9.435 0.691 -24.231 1.00 95.56 97 ARG A O 1
ATOM 810 N N . GLN A 1 98 ? 9.215 2.725 -23.292 1.00 95.44 98 GLN A N 1
ATOM 811 C CA . GLN A 1 98 ? 9.627 3.476 -24.477 1.00 95.44 98 GLN A CA 1
ATOM 812 C C . GLN A 1 98 ? 11.145 3.439 -24.681 1.00 95.44 98 GLN A C 1
ATOM 814 O O . GLN A 1 98 ? 11.592 3.305 -25.817 1.00 95.44 98 GLN A O 1
ATOM 819 N N . GLN A 1 99 ? 11.921 3.549 -23.601 1.00 94.75 99 GLN A N 1
ATOM 820 C CA . GLN A 1 99 ? 13.385 3.609 -23.648 1.00 94.75 99 GLN A CA 1
ATOM 821 C C . GLN A 1 99 ? 14.010 2.223 -23.802 1.00 94.75 99 GLN A C 1
ATOM 823 O O . GLN A 1 99 ? 14.752 1.961 -24.746 1.00 94.75 99 GLN A O 1
ATOM 828 N N . GLU A 1 100 ? 13.669 1.321 -22.887 1.00 93.25 100 GLU A N 1
ATOM 829 C CA . GLU A 1 100 ? 14.292 0.008 -22.790 1.00 93.25 100 GLU A CA 1
ATOM 830 C C . GLU A 1 100 ? 13.480 -1.045 -23.538 1.00 93.25 100 GLU A C 1
ATOM 832 O O . GLU A 1 100 ? 14.027 -1.973 -24.126 1.00 93.25 100 GLU A O 1
ATOM 837 N N . GLY A 1 101 ? 12.154 -0.924 -23.538 1.00 91.62 101 GLY A N 1
ATOM 838 C CA . GLY A 1 101 ? 11.266 -1.981 -24.013 1.00 91.62 101 GLY A CA 1
ATOM 839 C C . GLY A 1 101 ? 11.179 -3.169 -23.049 1.00 91.62 101 GLY A C 1
ATOM 840 O O . GLY A 1 101 ? 11.972 -3.344 -22.127 1.00 91.62 101 GLY A O 1
ATOM 841 N N . GLY A 1 102 ? 10.181 -4.028 -23.255 1.00 94.12 102 GLY A N 1
ATOM 842 C CA . GLY A 1 102 ? 9.906 -5.158 -22.365 1.00 94.12 102 GLY A CA 1
ATOM 843 C C . GLY A 1 102 ? 8.941 -4.820 -21.225 1.00 94.12 102 GLY A C 1
ATOM 844 O O . GLY A 1 102 ? 8.165 -3.871 -21.306 1.00 94.12 102 GLY A O 1
ATOM 845 N N . LYS A 1 103 ? 8.924 -5.676 -20.197 1.00 97.44 103 LYS A N 1
ATOM 846 C CA . LYS A 1 103 ? 7.899 -5.686 -19.130 1.00 97.44 103 LYS A CA 1
ATOM 847 C C . LYS A 1 103 ? 8.474 -5.846 -17.720 1.00 97.44 103 LYS A C 1
ATOM 849 O O . LYS A 1 103 ? 7.720 -5.978 -16.762 1.00 97.44 103 LYS A O 1
ATOM 854 N N . ARG A 1 104 ? 9.797 -5.910 -17.587 1.00 97.75 104 ARG A N 1
ATOM 855 C CA . ARG A 1 104 ? 10.484 -6.164 -16.319 1.00 97.75 104 ARG A CA 1
ATOM 856 C C . ARG A 1 104 ? 11.549 -5.113 -16.142 1.00 97.75 104 ARG A C 1
ATOM 858 O O . ARG A 1 104 ? 12.493 -5.060 -16.927 1.00 97.75 104 ARG A O 1
ATOM 865 N N . PHE A 1 105 ? 11.383 -4.304 -15.116 1.00 97.69 105 PHE A N 1
ATOM 866 C CA . PHE A 1 105 ? 12.238 -3.165 -14.879 1.00 97.69 105 PHE A CA 1
ATOM 867 C C . PHE A 1 105 ? 12.708 -3.128 -13.438 1.00 97.69 105 PHE A C 1
ATOM 869 O O . PHE A 1 105 ? 12.011 -3.616 -12.546 1.00 97.69 105 PHE A O 1
ATOM 876 N N . TYR A 1 106 ? 13.876 -2.547 -13.204 1.00 96.75 106 TYR A N 1
ATOM 877 C CA . TYR A 1 106 ? 14.367 -2.292 -11.862 1.00 96.75 106 TYR A CA 1
ATOM 878 C C . TYR A 1 106 ? 15.115 -0.962 -11.772 1.00 96.75 106 TYR A C 1
ATOM 880 O O . TYR A 1 106 ? 15.655 -0.472 -12.759 1.00 96.75 106 TYR A O 1
ATOM 888 N N . THR A 1 107 ? 15.124 -0.388 -10.574 1.00 95.25 107 THR A N 1
ATOM 889 C CA . THR A 1 107 ? 15.893 0.810 -10.202 1.00 95.25 107 THR A CA 1
ATOM 890 C C . THR A 1 107 ? 16.341 0.672 -8.745 1.00 95.25 107 THR A C 1
ATOM 892 O O . THR A 1 107 ? 15.921 -0.263 -8.056 1.00 95.25 107 THR A O 1
ATOM 895 N N . ASN A 1 108 ? 17.205 1.556 -8.255 1.00 93.12 108 ASN A N 1
ATOM 896 C CA . ASN A 1 108 ? 17.673 1.530 -6.873 1.00 93.12 108 ASN A CA 1
ATOM 897 C C . ASN A 1 108 ? 16.810 2.421 -5.968 1.00 93.12 108 ASN A C 1
ATOM 899 O O . ASN A 1 108 ? 16.280 3.443 -6.388 1.00 93.12 108 ASN A O 1
ATOM 903 N N . THR A 1 109 ? 16.735 2.078 -4.683 1.00 92.31 109 THR A N 1
ATOM 904 C CA . THR A 1 109 ? 16.185 2.946 -3.629 1.00 92.31 109 THR A CA 1
ATOM 905 C C . THR A 1 109 ? 16.695 4.394 -3.635 1.00 92.31 109 THR A C 1
ATOM 907 O O . THR A 1 109 ? 15.952 5.274 -3.218 1.00 92.31 109 THR A O 1
ATOM 910 N N . TYR A 1 110 ? 17.923 4.668 -4.094 1.00 90.38 110 TYR A N 1
ATOM 911 C CA . TYR A 1 110 ? 18.461 6.038 -4.156 1.00 90.38 110 TYR A CA 1
ATOM 912 C C . TYR A 1 110 ? 17.927 6.878 -5.327 1.00 90.38 110 TYR A C 1
ATOM 914 O O . TYR A 1 110 ? 18.021 8.098 -5.273 1.00 90.38 110 TYR A O 1
ATOM 922 N N . GLU A 1 111 ? 17.377 6.232 -6.356 1.00 90.25 111 GLU A N 1
ATOM 923 C CA . GLU A 1 111 ? 16.813 6.858 -7.568 1.00 90.25 111 GLU A CA 1
ATOM 924 C C . GLU A 1 111 ? 15.278 6.826 -7.563 1.00 90.25 111 GLU A C 1
ATOM 926 O O . GLU A 1 111 ? 14.610 7.318 -8.468 1.00 90.25 111 GLU A O 1
ATOM 931 N N . ALA A 1 112 ? 14.689 6.196 -6.549 1.00 92.62 112 ALA A N 1
ATOM 932 C CA . ALA A 1 112 ? 13.253 6.141 -6.372 1.00 92.62 112 ALA A CA 1
ATOM 933 C C . ALA A 1 112 ? 12.810 7.255 -5.406 1.00 92.62 112 ALA A C 1
ATOM 935 O O . ALA A 1 112 ? 13.499 7.530 -4.420 1.00 92.62 112 ALA A O 1
ATOM 936 N N . PRO A 1 113 ? 11.635 7.878 -5.608 1.00 93.69 113 PRO A N 1
ATOM 937 C CA . PRO A 1 113 ? 11.128 8.907 -4.709 1.00 93.69 113 PRO A CA 1
ATOM 938 C C . PRO A 1 113 ? 10.593 8.256 -3.430 1.00 93.69 113 PRO A C 1
ATOM 940 O O . PRO A 1 113 ? 9.389 8.046 -3.267 1.00 93.69 113 PRO A O 1
ATOM 943 N N . MET A 1 114 ? 11.490 7.919 -2.506 1.00 91.50 114 MET A N 1
ATOM 944 C CA . MET A 1 114 ? 11.164 7.169 -1.288 1.00 91.50 114 MET A CA 1
ATOM 945 C C . MET A 1 114 ? 10.175 7.901 -0.372 1.00 91.50 114 MET A C 1
ATOM 947 O O . MET A 1 114 ? 9.411 7.251 0.335 1.00 91.50 114 MET A O 1
ATOM 951 N N . ASP A 1 115 ? 10.108 9.232 -0.450 1.00 90.44 115 ASP A N 1
ATOM 952 C CA . ASP A 1 115 ? 9.100 10.030 0.261 1.00 90.44 115 ASP A CA 1
ATOM 953 C C . ASP A 1 115 ? 7.687 9.882 -0.337 1.00 90.44 115 ASP A C 1
ATOM 955 O O . ASP A 1 115 ? 6.687 10.120 0.337 1.00 90.44 115 ASP A O 1
ATOM 959 N N . THR A 1 116 ? 7.593 9.472 -1.606 1.00 91.06 116 THR A N 1
ATOM 960 C CA . THR A 1 116 ? 6.328 9.170 -2.299 1.00 91.06 116 THR A CA 1
ATOM 961 C C . THR A 1 116 ? 5.967 7.684 -2.180 1.00 91.06 116 THR A C 1
ATOM 963 O O . THR A 1 116 ? 4.796 7.314 -2.058 1.00 91.06 116 THR A O 1
ATOM 966 N N . LEU A 1 117 ? 6.969 6.802 -2.192 1.00 90.88 117 LEU A N 1
ATOM 967 C CA . LEU A 1 117 ? 6.797 5.355 -2.078 1.00 90.88 117 LEU A CA 1
ATOM 968 C C . LEU A 1 117 ? 6.665 4.926 -0.608 1.00 90.88 117 LEU A C 1
ATOM 970 O O . LEU A 1 117 ? 7.643 4.579 0.041 1.00 90.88 117 LEU A O 1
ATOM 974 N N . ILE A 1 118 ? 5.429 4.875 -0.097 1.00 86.31 118 ILE A N 1
ATOM 975 C CA . ILE A 1 118 ? 5.128 4.508 1.307 1.00 86.31 118 ILE A CA 1
ATOM 976 C C . ILE A 1 118 ? 5.711 3.132 1.697 1.00 86.31 118 ILE A C 1
ATOM 978 O O . ILE A 1 118 ? 6.163 2.929 2.822 1.00 86.31 118 ILE A O 1
ATOM 982 N N . MET A 1 119 ? 5.680 2.168 0.772 1.00 89.00 119 MET A N 1
ATOM 983 C CA . MET A 1 119 ? 6.142 0.791 0.974 1.00 89.00 119 MET A CA 1
ATOM 984 C C . MET A 1 119 ? 6.867 0.318 -0.294 1.00 89.00 119 MET A C 1
ATOM 986 O O . MET A 1 119 ? 6.255 -0.342 -1.135 1.00 89.00 119 MET A O 1
ATOM 990 N N . PRO A 1 120 ? 8.159 0.655 -0.467 1.00 91.00 120 PRO A N 1
ATOM 991 C CA . PRO A 1 120 ? 8.917 0.368 -1.693 1.00 91.00 120 PRO A CA 1
ATOM 992 C C . PRO A 1 120 ? 8.957 -1.130 -2.022 1.00 91.00 120 PRO A C 1
ATOM 994 O O . PRO A 1 120 ? 8.934 -1.521 -3.185 1.00 91.00 120 PRO A O 1
ATOM 997 N N . TRP A 1 121 ? 8.918 -1.983 -0.996 1.00 90.94 121 TRP A N 1
ATOM 998 C CA . TRP A 1 121 ? 8.857 -3.435 -1.144 1.00 90.94 121 TRP A CA 1
ATOM 999 C C . TRP A 1 121 ? 7.596 -3.929 -1.875 1.00 90.94 121 TRP A C 1
ATOM 1001 O O . TRP A 1 121 ? 7.602 -5.024 -2.439 1.00 90.94 121 TRP A O 1
ATOM 1011 N N . GLY A 1 122 ? 6.518 -3.137 -1.877 1.00 94.31 122 GLY A N 1
ATOM 1012 C CA . GLY A 1 122 ? 5.254 -3.446 -2.545 1.00 94.31 122 GLY A CA 1
ATOM 1013 C C . GLY A 1 122 ? 5.224 -3.063 -4.025 1.00 94.31 122 GLY A C 1
ATOM 1014 O O . GLY A 1 122 ? 4.339 -3.515 -4.748 1.00 94.31 122 GLY A O 1
ATOM 1015 N N . VAL A 1 123 ? 6.194 -2.276 -4.501 1.00 96.94 123 VAL A N 1
ATOM 1016 C CA . VAL A 1 123 ? 6.167 -1.655 -5.837 1.00 96.94 123 VAL A CA 1
ATOM 1017 C C . VAL A 1 123 ? 6.106 -2.681 -6.968 1.00 96.94 123 VAL A C 1
ATOM 1019 O O . VAL A 1 123 ? 5.375 -2.469 -7.935 1.00 96.94 123 VAL A O 1
ATOM 1022 N N . ALA A 1 124 ? 6.779 -3.827 -6.835 1.00 97.19 124 ALA A N 1
ATOM 1023 C CA . ALA A 1 124 ? 6.716 -4.902 -7.831 1.00 97.19 124 ALA A CA 1
ATOM 1024 C C . ALA A 1 124 ? 5.292 -5.452 -8.009 1.00 97.19 124 ALA A C 1
ATOM 1026 O O . ALA A 1 124 ? 4.848 -5.688 -9.129 1.00 97.19 124 ALA A O 1
ATOM 1027 N N . TYR A 1 125 ? 4.544 -5.589 -6.914 1.00 97.19 125 TYR A N 1
ATOM 1028 C CA . TYR A 1 125 ? 3.148 -6.018 -6.960 1.00 97.19 125 TYR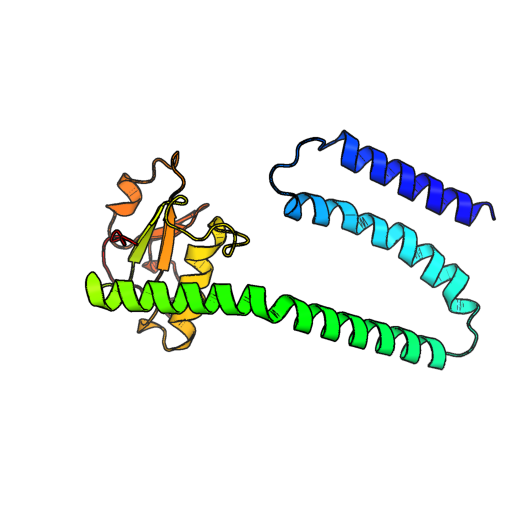 A CA 1
ATOM 1029 C C . TYR A 1 125 ? 2.226 -4.903 -7.459 1.00 97.19 125 TYR A C 1
ATOM 1031 O O . TYR A 1 125 ? 1.340 -5.159 -8.270 1.00 97.19 125 TYR A O 1
ATOM 1039 N N . GLU A 1 126 ? 2.435 -3.668 -6.998 1.00 97.31 126 GLU A N 1
ATOM 1040 C CA . GLU A 1 126 ? 1.605 -2.521 -7.383 1.00 97.31 126 GLU A CA 1
ATOM 1041 C C . GLU A 1 126 ? 1.724 -2.216 -8.877 1.00 97.31 126 GLU A C 1
ATOM 1043 O O . GLU A 1 126 ? 0.707 -2.077 -9.546 1.00 97.31 126 GLU A O 1
ATOM 1048 N N . SER A 1 127 ? 2.944 -2.186 -9.414 1.00 98.00 127 SER A N 1
ATOM 1049 C CA . SER A 1 127 ? 3.198 -2.011 -10.850 1.00 98.00 127 SER A CA 1
ATOM 1050 C C . SER A 1 127 ? 2.562 -3.118 -11.691 1.00 98.00 127 SER A C 1
ATOM 1052 O O . SER A 1 127 ? 1.894 -2.824 -12.686 1.00 98.00 127 SER A O 1
ATOM 1054 N N . LEU A 1 128 ? 2.705 -4.376 -11.258 1.00 97.94 128 LEU A N 1
ATOM 1055 C CA . LEU A 1 128 ? 2.112 -5.531 -11.929 1.00 97.94 128 LEU A CA 1
ATOM 1056 C C . LEU A 1 128 ? 0.586 -5.424 -11.995 1.00 97.94 128 LEU A C 1
ATOM 1058 O O . LEU A 1 128 ? 0.007 -5.600 -13.064 1.00 97.94 128 LEU A O 1
ATOM 1062 N N . LEU A 1 129 ? -0.058 -5.110 -10.869 1.00 98.00 129 LEU A N 1
ATOM 1063 C CA . LEU A 1 129 ? -1.508 -4.942 -10.792 1.00 98.00 129 LEU A CA 1
ATOM 1064 C C . LEU A 1 129 ? -1.980 -3.742 -11.609 1.00 98.00 129 LEU A C 1
ATOM 1066 O O . LEU A 1 129 ? -2.915 -3.880 -12.390 1.00 98.00 129 LEU A O 1
ATOM 1070 N N . LEU A 1 130 ? -1.327 -2.590 -11.442 1.00 98.12 130 LEU A N 1
ATOM 1071 C CA . LEU A 1 130 ? -1.687 -1.333 -12.093 1.00 98.12 130 LEU A CA 1
ATOM 1072 C C . LEU A 1 130 ? -1.674 -1.477 -13.613 1.00 98.12 130 LEU A C 1
ATOM 1074 O O . LEU A 1 130 ? -2.643 -1.141 -14.283 1.00 98.12 130 LEU A O 1
ATOM 1078 N N . THR A 1 131 ? -0.595 -2.032 -14.155 1.00 98.19 131 THR A N 1
ATOM 1079 C CA . THR A 1 131 ? -0.430 -2.175 -15.605 1.00 98.19 131 THR A CA 1
ATOM 1080 C C . THR A 1 131 ? -1.294 -3.284 -16.201 1.00 98.19 131 THR A C 1
ATOM 1082 O O . THR A 1 131 ? -1.653 -3.203 -17.372 1.00 98.19 131 THR A O 1
ATOM 1085 N N . ALA A 1 132 ? -1.676 -4.288 -15.408 1.00 98.06 132 ALA A N 1
ATOM 1086 C CA . ALA A 1 132 ? -2.615 -5.329 -15.818 1.00 98.06 132 ALA A CA 1
ATOM 1087 C C . ALA A 1 132 ? -4.078 -4.849 -15.892 1.00 98.06 132 ALA A C 1
ATOM 1089 O O . ALA A 1 132 ? -4.917 -5.555 -16.455 1.00 98.06 132 ALA A O 1
ATOM 1090 N N . LEU A 1 133 ? -4.405 -3.668 -15.342 1.00 97.62 133 LEU A N 1
ATOM 1091 C CA . LEU A 1 133 ? -5.752 -3.089 -15.450 1.00 97.62 133 LEU A CA 1
ATOM 1092 C C . LEU A 1 133 ? -6.129 -2.745 -16.894 1.00 97.62 133 LEU A C 1
ATOM 1094 O O . LEU A 1 133 ? -7.308 -2.801 -17.237 1.00 97.62 133 LEU A O 1
ATOM 1098 N N . GLU A 1 134 ? -5.148 -2.388 -17.724 1.00 97.12 134 GLU A N 1
ATOM 1099 C CA . GLU A 1 134 ? -5.358 -2.129 -19.150 1.00 97.12 134 GLU A CA 1
ATOM 1100 C C . GLU A 1 134 ? -5.650 -3.440 -19.901 1.00 97.12 134 GLU A C 1
ATOM 1102 O O . GLU A 1 134 ? -6.640 -3.540 -20.626 1.00 97.12 134 GLU A O 1
ATOM 1107 N N . SER A 1 135 ? -4.825 -4.469 -19.690 1.00 97.88 135 SER A N 1
ATOM 1108 C CA . SER A 1 135 ? -4.990 -5.814 -20.246 1.00 97.88 135 SER A CA 1
ATOM 1109 C C . SER A 1 135 ? -4.029 -6.817 -19.577 1.00 97.88 135 SER A C 1
ATOM 1111 O O . SER A 1 135 ? -2.985 -6.419 -19.053 1.00 97.88 135 SER A O 1
ATOM 1113 N N . PRO A 1 136 ? -4.296 -8.137 -19.606 1.00 97.81 136 PRO A N 1
ATOM 1114 C CA . PRO A 1 136 ? -3.347 -9.118 -19.072 1.00 97.81 136 PRO A CA 1
ATOM 1115 C C . PRO A 1 136 ? -1.965 -9.066 -19.747 1.00 97.81 136 PRO A C 1
ATOM 1117 O O . PRO A 1 136 ? -0.944 -9.283 -19.093 1.00 97.81 136 PRO A O 1
ATOM 1120 N N . ASP A 1 137 ? -1.910 -8.753 -21.044 1.00 97.25 137 ASP A N 1
ATOM 1121 C CA . ASP A 1 137 ? -0.688 -8.616 -21.838 1.00 97.25 137 ASP A CA 1
ATOM 1122 C C . ASP A 1 137 ? -0.006 -7.254 -21.711 1.00 97.25 137 ASP A C 1
ATOM 1124 O O . ASP A 1 137 ? 1.161 -7.140 -22.083 1.00 97.25 137 ASP A O 1
ATOM 1128 N N . SER A 1 138 ? -0.634 -6.257 -21.095 1.00 97.06 138 SER A N 1
ATOM 1129 C CA . SER A 1 138 ? 0.048 -5.035 -20.665 1.00 97.06 138 SER A CA 1
ATOM 1130 C C . SER A 1 138 ? 0.664 -5.162 -19.274 1.00 97.06 138 SER A C 1
ATOM 1132 O O . SER A 1 138 ? 1.233 -4.189 -18.804 1.00 97.06 138 SER A O 1
ATOM 1134 N N . ALA A 1 139 ? 0.620 -6.314 -18.599 1.00 97.94 139 ALA A N 1
ATOM 1135 C CA . ALA A 1 139 ? 1.276 -6.473 -17.301 1.00 97.94 139 ALA A CA 1
ATOM 1136 C C . ALA A 1 139 ? 2.794 -6.189 -17.390 1.00 97.94 139 ALA A C 1
ATOM 1138 O O . ALA A 1 139 ? 3.494 -6.720 -18.256 1.00 97.94 139 ALA A O 1
ATOM 1139 N N . ALA A 1 140 ? 3.313 -5.362 -16.484 1.00 98.00 140 ALA A N 1
ATOM 1140 C CA . ALA A 1 140 ? 4.732 -5.082 -16.298 1.00 98.00 140 ALA A CA 1
ATOM 1141 C C . ALA A 1 140 ? 5.057 -4.830 -14.825 1.00 98.00 140 ALA A C 1
ATOM 1143 O O . ALA A 1 140 ? 4.215 -4.384 -14.058 1.00 98.00 140 ALA A O 1
ATOM 1144 N N . THR A 1 141 ? 6.300 -5.087 -14.443 1.00 97.88 141 THR A N 1
ATOM 1145 C CA . THR A 1 141 ? 6.772 -4.974 -13.063 1.00 97.88 141 THR A CA 1
ATOM 1146 C C . THR A 1 141 ? 7.943 -4.009 -12.969 1.00 97.88 141 THR A C 1
ATOM 1148 O O . THR A 1 141 ? 8.847 -4.032 -13.805 1.00 97.88 141 THR A O 1
ATOM 1151 N N . LEU A 1 142 ? 7.942 -3.213 -11.905 1.00 97.88 142 LEU A N 1
ATOM 1152 C CA . LEU A 1 142 ? 9.053 -2.382 -11.463 1.00 97.88 142 LEU A CA 1
ATOM 1153 C C . LEU A 1 142 ? 9.549 -2.904 -10.115 1.00 97.88 142 LEU A C 1
ATOM 1155 O O . LEU A 1 142 ? 8.787 -2.971 -9.157 1.00 97.88 142 LEU A O 1
ATOM 1159 N N . PHE A 1 143 ? 10.815 -3.284 -10.036 1.00 96.94 143 PHE A N 1
ATOM 1160 C CA . PHE A 1 143 ? 11.444 -3.740 -8.806 1.00 96.94 143 PHE A CA 1
ATOM 1161 C C . PHE A 1 143 ? 12.381 -2.660 -8.251 1.00 96.94 143 PHE A C 1
ATOM 1163 O O . PHE A 1 143 ? 13.250 -2.163 -8.963 1.00 96.94 143 PHE A O 1
ATOM 1170 N N . ILE A 1 144 ? 12.212 -2.291 -6.980 1.00 95.31 144 ILE A N 1
ATOM 1171 C CA . ILE A 1 144 ? 13.105 -1.344 -6.302 1.00 95.31 144 ILE A CA 1
ATOM 1172 C C . ILE A 1 144 ? 14.164 -2.145 -5.544 1.00 95.31 144 ILE A C 1
ATOM 1174 O O . ILE A 1 144 ? 13.866 -2.797 -4.542 1.00 95.31 144 ILE A O 1
ATOM 1178 N N . GLN A 1 145 ? 15.398 -2.112 -6.035 1.00 92.75 145 GLN A N 1
ATOM 1179 C CA . GLN A 1 145 ? 16.526 -2.804 -5.432 1.00 92.75 145 GLN A CA 1
ATOM 1180 C C . GLN A 1 145 ? 17.091 -1.987 -4.265 1.00 92.75 145 GLN A C 1
ATOM 1182 O O . GLN A 1 145 ? 17.526 -0.847 -4.431 1.00 92.75 145 GLN A O 1
ATOM 1187 N N . GLU A 1 146 ? 17.129 -2.591 -3.080 1.00 87.69 146 GLU A N 1
ATOM 1188 C CA . GLU A 1 146 ? 17.858 -2.037 -1.937 1.00 87.69 146 GLU A CA 1
ATOM 1189 C C . GLU A 1 146 ? 19.372 -2.233 -2.114 1.00 87.69 146 GLU A C 1
ATOM 1191 O O . GLU A 1 146 ? 19.819 -3.260 -2.627 1.00 87.69 146 GLU A O 1
ATOM 1196 N N . ALA A 1 147 ? 20.176 -1.284 -1.627 1.00 76.12 147 ALA A N 1
ATOM 1197 C CA . ALA A 1 147 ? 21.636 -1.260 -1.794 1.00 76.12 147 ALA A CA 1
ATOM 1198 C C . ALA A 1 147 ? 22.374 -2.533 -1.331 1.00 76.12 147 ALA A C 1
ATOM 1200 O O . ALA A 1 147 ? 23.458 -2.843 -1.820 1.00 76.12 147 ALA A O 1
ATOM 1201 N N . HIS A 1 148 ? 21.802 -3.281 -0.385 1.00 69.50 148 HIS A N 1
ATOM 1202 C CA . HIS A 1 148 ? 22.391 -4.511 0.152 1.00 69.50 148 HIS A CA 1
ATOM 1203 C C . HIS A 1 148 ? 21.791 -5.790 -0.441 1.00 69.50 148 HIS A C 1
ATOM 1205 O O . HIS A 1 148 ? 22.147 -6.894 -0.017 1.00 69.50 148 HIS A O 1
ATOM 1211 N N . ASN A 1 149 ? 20.877 -5.670 -1.404 1.00 70.81 149 ASN A N 1
ATOM 1212 C CA . ASN A 1 149 ? 20.144 -6.811 -1.915 1.00 70.81 149 ASN A CA 1
ATOM 1213 C C . ASN A 1 149 ? 20.969 -7.561 -2.973 1.00 70.81 149 ASN A C 1
ATOM 1215 O O . ASN A 1 149 ? 21.205 -7.059 -4.073 1.00 70.81 149 ASN A O 1
ATOM 1219 N N . LYS A 1 150 ? 21.386 -8.793 -2.649 1.00 72.31 150 LYS A N 1
ATOM 1220 C CA . LYS A 1 150 ? 22.220 -9.673 -3.496 1.00 72.31 150 LYS A CA 1
ATOM 1221 C C . LYS A 1 150 ? 21.439 -10.338 -4.641 1.00 72.31 150 LYS A C 1
ATOM 1223 O O . LYS A 1 150 ? 21.686 -11.491 -4.979 1.00 72.31 150 LYS A O 1
ATOM 1228 N N . GLN A 1 151 ? 20.471 -9.642 -5.225 1.00 83.50 151 GLN A N 1
ATOM 1229 C CA . GLN A 1 151 ? 19.563 -10.199 -6.235 1.00 83.50 151 GLN A CA 1
ATOM 1230 C C . GLN A 1 151 ? 20.081 -10.060 -7.676 1.00 83.50 151 GLN A C 1
ATOM 1232 O O . GLN A 1 151 ? 19.321 -10.234 -8.622 1.00 83.50 151 GLN A O 1
ATOM 1237 N N . GLU A 1 152 ? 21.375 -9.797 -7.873 1.00 87.81 152 GLU A N 1
ATOM 1238 C CA . GLU A 1 152 ? 21.967 -9.650 -9.212 1.00 87.81 152 GLU A CA 1
ATOM 1239 C C . GLU A 1 152 ? 21.765 -10.888 -10.099 1.00 87.81 15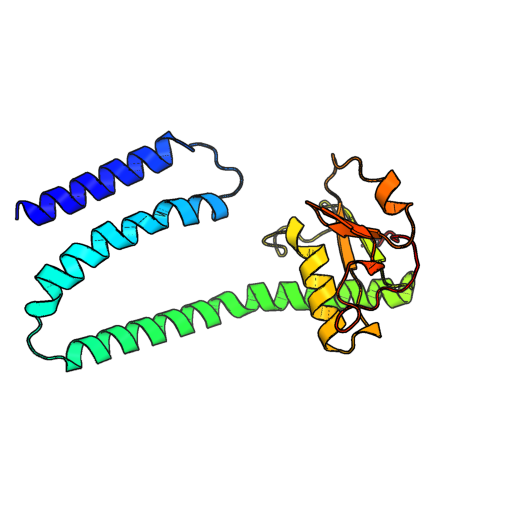2 GLU A C 1
ATOM 1241 O O . GLU A 1 152 ? 21.508 -10.760 -11.295 1.00 87.81 152 GLU A O 1
ATOM 1246 N N . GLU A 1 153 ? 21.842 -12.090 -9.520 1.00 90.56 153 GLU A N 1
ATOM 1247 C CA . GLU A 1 153 ? 21.583 -13.339 -10.246 1.00 90.56 153 GLU A CA 1
ATOM 1248 C C . GLU A 1 153 ? 20.112 -13.453 -10.671 1.00 90.56 153 GLU A C 1
ATOM 1250 O O . GLU A 1 153 ? 19.811 -13.827 -11.807 1.00 90.56 153 GLU A O 1
ATOM 1255 N N . ALA A 1 154 ? 19.192 -13.048 -9.793 1.00 93.31 154 ALA A N 1
ATOM 1256 C CA . ALA A 1 154 ? 17.761 -13.053 -10.072 1.00 93.31 154 ALA A CA 1
ATOM 1257 C C . ALA A 1 154 ? 17.415 -12.096 -11.222 1.00 93.31 154 ALA A C 1
ATOM 1259 O O . ALA A 1 154 ? 16.681 -12.475 -12.131 1.00 93.31 154 ALA A O 1
ATOM 1260 N N . LEU A 1 155 ? 18.010 -10.897 -11.249 1.00 94.19 155 LEU A N 1
ATOM 1261 C CA . LEU A 1 155 ? 17.816 -9.915 -12.327 1.00 94.19 155 LEU A CA 1
ATOM 1262 C C . LEU A 1 155 ? 18.251 -10.450 -13.705 1.00 94.19 155 LEU A C 1
ATOM 1264 O O . LEU A 1 155 ? 17.690 -10.060 -14.732 1.00 94.19 155 LEU A O 1
ATOM 1268 N N . ARG A 1 156 ? 19.225 -11.370 -13.726 1.00 94.12 156 ARG A N 1
ATOM 1269 C CA . ARG A 1 156 ? 19.731 -12.049 -14.932 1.00 94.12 156 ARG A CA 1
ATOM 1270 C C . ARG A 1 156 ? 19.010 -13.360 -15.247 1.00 94.12 156 ARG A C 1
ATOM 1272 O O . ARG A 1 156 ? 19.311 -13.983 -16.264 1.00 94.12 156 ARG A O 1
ATOM 1279 N N . THR A 1 157 ? 18.073 -13.781 -14.404 1.00 95.06 157 THR A N 1
ATOM 1280 C CA . THR A 1 157 ? 17.290 -14.996 -14.621 1.00 95.06 157 THR A CA 1
ATOM 1281 C C . THR A 1 157 ? 16.071 -14.659 -15.480 1.00 95.06 157 THR A C 1
ATOM 1283 O O . THR A 1 157 ? 15.235 -13.850 -15.066 1.00 95.06 157 THR A O 1
ATOM 1286 N N . PRO A 1 158 ? 15.943 -15.241 -16.686 1.00 94.38 158 PRO A N 1
ATOM 1287 C CA . PRO A 1 158 ? 14.784 -14.995 -17.525 1.00 94.38 158 PRO A CA 1
ATOM 1288 C C . PRO A 1 158 ? 13.522 -15.538 -16.864 1.00 94.38 158 PRO A C 1
ATOM 1290 O O . PRO A 1 158 ? 13.546 -16.525 -16.130 1.00 94.38 158 PRO A O 1
ATOM 1293 N N . ASP A 1 159 ? 12.405 -14.890 -17.172 1.00 94.31 159 ASP A N 1
ATOM 1294 C CA . ASP A 1 159 ? 11.062 -15.362 -16.831 1.00 94.31 159 ASP A CA 1
ATOM 1295 C C . ASP A 1 159 ? 10.811 -15.413 -15.325 1.00 94.31 159 ASP A C 1
ATOM 1297 O O . ASP A 1 159 ? 9.921 -16.122 -14.866 1.00 94.31 159 ASP A O 1
ATOM 1301 N N . LEU A 1 160 ? 11.562 -14.630 -14.554 1.00 96.44 160 LEU A N 1
ATOM 1302 C CA . LEU A 1 160 ? 11.341 -14.443 -13.132 1.00 96.44 160 LEU A CA 1
ATOM 1303 C C . LEU A 1 160 ? 10.469 -13.202 -12.902 1.00 96.44 160 LEU A C 1
ATOM 1305 O O . LEU A 1 160 ? 10.546 -12.217 -13.640 1.00 96.44 160 LEU A O 1
ATOM 1309 N N . PHE A 1 161 ? 9.613 -13.265 -11.891 1.00 97.25 161 PHE A N 1
ATOM 1310 C CA . PHE A 1 161 ? 9.032 -12.108 -11.229 1.00 97.25 161 PHE A CA 1
ATOM 1311 C C . PHE A 1 161 ? 9.744 -11.950 -9.887 1.00 97.25 161 PHE A C 1
ATOM 1313 O O . PHE A 1 161 ? 9.805 -12.890 -9.094 1.00 97.25 161 PHE A O 1
ATOM 1320 N N . ILE A 1 162 ? 10.311 -10.770 -9.670 1.00 96.44 162 ILE A N 1
ATOM 1321 C CA . ILE A 1 162 ? 11.105 -10.413 -8.501 1.00 96.44 162 ILE A CA 1
ATOM 1322 C C . ILE A 1 162 ? 10.338 -9.359 -7.715 1.00 96.44 162 ILE A C 1
ATOM 1324 O O . ILE A 1 162 ? 10.010 -8.289 -8.232 1.00 96.44 162 ILE A O 1
ATOM 1328 N N . ALA A 1 163 ? 10.101 -9.666 -6.448 1.00 94.94 163 ALA A N 1
ATOM 1329 C CA . ALA A 1 163 ? 9.619 -8.743 -5.441 1.00 94.94 163 ALA A CA 1
ATOM 1330 C C . ALA A 1 163 ? 10.589 -8.723 -4.251 1.00 94.94 163 ALA A C 1
ATOM 1332 O O . ALA A 1 163 ? 11.522 -9.521 -4.161 1.00 94.94 163 ALA A O 1
ATOM 1333 N N . ALA A 1 164 ? 10.364 -7.816 -3.301 1.00 90.94 164 ALA A N 1
ATOM 1334 C CA . ALA A 1 164 ? 11.252 -7.674 -2.147 1.00 90.94 164 ALA A CA 1
ATOM 1335 C C . ALA A 1 164 ? 11.374 -8.956 -1.304 1.00 90.94 164 ALA A C 1
ATOM 1337 O O . ALA A 1 164 ? 12.445 -9.243 -0.776 1.00 90.94 164 ALA A O 1
ATOM 1338 N N . PHE A 1 165 ? 10.291 -9.730 -1.202 1.00 89.56 165 PHE A N 1
ATOM 1339 C CA . PHE A 1 165 ? 10.218 -10.914 -0.340 1.00 89.56 165 PHE A CA 1
ATOM 1340 C C . PHE A 1 165 ? 10.082 -12.235 -1.099 1.00 89.56 165 PHE A C 1
ATOM 1342 O O . PHE A 1 165 ? 10.063 -13.281 -0.458 1.00 89.56 165 PHE A O 1
ATOM 1349 N N . ASP A 1 166 ? 9.957 -12.202 -2.428 1.00 91.38 166 ASP A N 1
ATOM 1350 C CA . ASP A 1 166 ? 9.707 -13.409 -3.214 1.00 91.38 166 ASP A CA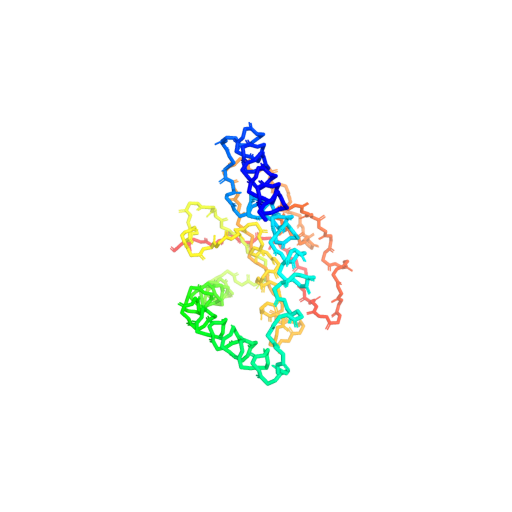 1
ATOM 1351 C C . ASP A 1 166 ? 10.307 -13.323 -4.621 1.00 91.38 166 ASP A C 1
ATOM 1353 O O . ASP A 1 166 ? 10.459 -12.243 -5.199 1.00 91.38 166 ASP A O 1
ATOM 1357 N N . GLN A 1 167 ? 10.645 -14.486 -5.163 1.00 95.00 167 GLN A N 1
ATOM 1358 C CA . GLN A 1 167 ? 11.137 -14.686 -6.515 1.00 95.00 167 GLN A CA 1
ATOM 1359 C C . GLN A 1 167 ? 10.430 -15.901 -7.092 1.00 95.00 167 GLN A C 1
ATOM 1361 O O . GLN A 1 167 ? 10.706 -17.040 -6.715 1.00 95.00 167 GLN A O 1
ATOM 1366 N N . LEU A 1 168 ? 9.528 -15.661 -8.031 1.00 95.44 168 LEU A N 1
ATOM 1367 C CA . LEU A 1 168 ? 8.679 -16.705 -8.586 1.00 95.44 168 LEU A CA 1
ATOM 1368 C C . LEU A 1 168 ? 8.779 -16.730 -10.110 1.00 95.44 168 LEU A C 1
ATOM 1370 O O . LEU A 1 168 ? 8.793 -15.675 -10.747 1.00 95.44 168 LEU A O 1
ATOM 1374 N N . PRO A 1 169 ? 8.849 -17.917 -10.735 1.00 96.81 169 PRO A N 1
ATOM 1375 C CA . PRO A 1 169 ? 8.737 -18.024 -12.181 1.00 96.81 169 PRO A CA 1
ATOM 1376 C C . PRO A 1 169 ? 7.438 -17.367 -12.658 1.00 96.81 169 PRO A C 1
ATOM 1378 O O . PRO A 1 169 ? 6.372 -17.660 -12.126 1.00 96.81 169 PRO A O 1
ATOM 1381 N N . ALA A 1 170 ? 7.496 -16.541 -13.699 1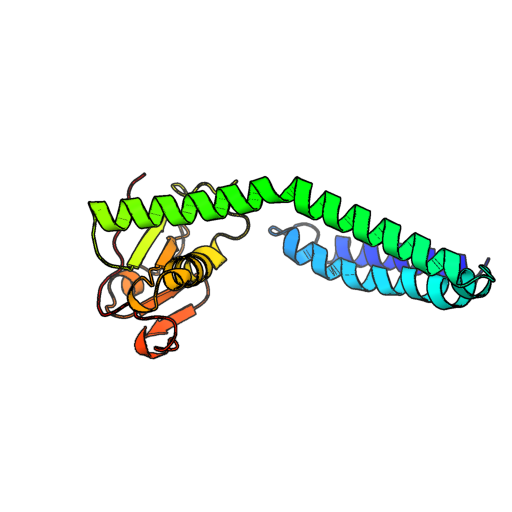.00 95.56 170 ALA A N 1
ATOM 1382 C CA . ALA A 1 170 ? 6.361 -15.785 -14.225 1.00 95.56 170 ALA A CA 1
ATOM 1383 C C . ALA A 1 170 ? 5.176 -16.684 -14.611 1.00 95.56 170 ALA A C 1
ATOM 1385 O O . ALA A 1 170 ? 4.035 -16.280 -14.456 1.00 95.56 170 ALA A O 1
ATOM 1386 N N . ARG A 1 171 ? 5.439 -17.935 -15.010 1.00 95.81 171 ARG A N 1
ATOM 1387 C CA . ARG A 1 171 ? 4.425 -18.980 -15.262 1.00 95.81 171 ARG A CA 1
ATOM 1388 C C . ARG A 1 171 ? 3.592 -19.398 -14.039 1.00 95.81 171 ARG A C 1
ATOM 1390 O O . ARG A 1 171 ? 2.641 -20.153 -14.188 1.00 95.81 171 ARG A O 1
ATOM 1397 N N . GLN A 1 172 ? 4.010 -19.034 -12.826 1.00 96.75 172 GLN A N 1
ATOM 1398 C CA . GLN A 1 172 ? 3.239 -19.269 -11.600 1.00 96.75 172 GLN A CA 1
ATOM 1399 C C . GLN A 1 172 ? 2.277 -18.116 -11.302 1.00 96.75 172 GLN A C 1
ATOM 1401 O O . GLN A 1 172 ? 1.390 -18.268 -10.461 1.00 96.75 172 GLN A O 1
ATOM 1406 N N . LEU A 1 173 ? 2.429 -16.975 -11.982 1.00 96.44 173 LEU A N 1
ATOM 1407 C CA . LEU A 1 173 ? 1.433 -15.919 -11.923 1.00 96.44 173 LEU A CA 1
ATOM 1408 C C . LEU A 1 173 ? 0.153 -16.395 -12.627 1.00 96.44 173 LEU A C 1
ATOM 1410 O O . LEU A 1 173 ? 0.223 -17.122 -13.616 1.00 96.44 173 LEU A O 1
ATOM 1414 N N . PRO A 1 174 ? -1.034 -15.992 -12.151 1.00 97.25 174 PRO A N 1
ATOM 1415 C CA . PRO A 1 174 ? -2.274 -16.303 -12.847 1.00 97.25 174 PRO A CA 1
ATOM 1416 C C . PRO A 1 174 ? -2.312 -15.710 -14.271 1.00 97.25 174 PRO A C 1
ATOM 1418 O O . PRO A 1 174 ? -2.552 -14.513 -14.434 1.00 97.25 174 PRO A O 1
ATOM 1421 N N . ASP A 1 175 ? -2.172 -16.551 -15.303 1.00 96.00 175 ASP A N 1
ATOM 1422 C CA . ASP A 1 175 ? -2.144 -16.148 -16.729 1.00 96.00 175 ASP A CA 1
ATOM 1423 C C . ASP A 1 175 ? -3.377 -15.346 -17.181 1.00 96.00 175 ASP A C 1
ATOM 1425 O O . ASP A 1 175 ? -3.324 -14.560 -18.130 1.00 96.00 175 ASP A O 1
ATOM 1429 N N . ARG A 1 176 ? -4.510 -15.526 -16.486 1.00 97.62 176 ARG A N 1
ATOM 1430 C CA . ARG A 1 176 ? -5.738 -14.747 -16.709 1.00 97.62 176 ARG A CA 1
ATOM 1431 C C . ARG A 1 176 ? -5.529 -13.249 -16.476 1.00 97.62 176 ARG A C 1
ATOM 1433 O O . ARG A 1 176 ? -6.231 -12.451 -17.088 1.00 97.62 176 ARG A O 1
ATOM 1440 N N . TYR A 1 177 ? -4.626 -12.888 -15.569 1.00 97.44 177 TYR A N 1
ATOM 1441 C CA . TYR A 1 177 ? -4.409 -11.512 -15.130 1.00 97.44 177 TYR A CA 1
ATOM 1442 C C . TYR A 1 177 ? -3.028 -10.988 -15.517 1.00 97.44 177 TYR A C 1
ATOM 1444 O O . TYR A 1 177 ? -2.892 -9.791 -15.728 1.00 97.44 177 TYR A O 1
ATOM 1452 N N . PHE A 1 178 ? -2.015 -11.852 -15.627 1.00 98.00 178 PHE A N 1
ATOM 1453 C CA . PHE A 1 178 ? -0.634 -11.408 -15.804 1.00 98.00 178 PHE A CA 1
ATOM 1454 C C . PHE A 1 178 ? 0.074 -12.191 -16.904 1.00 98.00 178 PHE A C 1
ATOM 1456 O O . PHE A 1 178 ? 0.404 -13.360 -16.735 1.00 98.00 178 PHE A O 1
ATOM 1463 N N . GLN A 1 179 ? 0.381 -11.521 -18.011 1.00 96.94 179 GLN A N 1
ATOM 1464 C CA . GLN A 1 179 ? 1.161 -12.079 -19.113 1.00 96.94 179 GLN A CA 1
ATOM 1465 C C . GLN A 1 179 ? 2.452 -11.272 -19.296 1.00 96.94 179 GLN A C 1
ATOM 1467 O O . GLN A 1 179 ? 2.633 -10.515 -20.255 1.00 96.94 179 GLN A O 1
ATOM 1472 N N . LEU A 1 180 ? 3.395 -11.462 -18.366 1.00 94.88 180 LEU A N 1
ATOM 1473 C CA . LEU A 1 180 ? 4.717 -10.818 -18.402 1.00 94.88 180 LEU A CA 1
ATOM 1474 C C . LEU A 1 180 ? 5.589 -11.280 -19.585 1.00 94.88 180 LEU A C 1
ATOM 1476 O O . LEU A 1 180 ? 6.609 -10.653 -19.881 1.00 94.88 180 LEU A O 1
ATOM 1480 N N . GLY A 1 181 ? 5.215 -12.378 -20.252 1.00 91.25 181 GLY A N 1
ATOM 1481 C CA . GLY A 1 181 ? 6.006 -13.001 -21.315 1.00 91.25 181 GLY A CA 1
ATOM 1482 C C . GLY A 1 181 ? 7.386 -13.433 -20.825 1.00 91.25 181 GLY A C 1
ATOM 1483 O O . GLY A 1 181 ? 7.621 -13.511 -19.618 1.00 91.25 181 GLY A O 1
ATOM 1484 N N . SER A 1 182 ? 8.310 -13.673 -21.750 1.00 92.56 182 SER A N 1
ATOM 1485 C CA . SER A 1 182 ? 9.698 -13.978 -21.410 1.00 92.56 182 SER A CA 1
ATOM 1486 C C . SER A 1 182 ? 10.590 -12.740 -21.413 1.00 92.56 182 SER A C 1
ATOM 1488 O O . SER A 1 182 ? 10.386 -11.833 -22.222 1.00 92.56 182 SER A O 1
ATOM 1490 N N . GLY A 1 183 ? 11.605 -12.695 -20.552 1.00 94.25 183 GLY A N 1
ATOM 1491 C CA . GLY A 1 183 ? 12.594 -11.612 -20.577 1.00 94.25 183 GLY A CA 1
ATOM 1492 C C . GLY A 1 183 ? 13.339 -11.377 -19.268 1.00 94.25 183 GLY A C 1
ATOM 1493 O O . GLY A 1 183 ? 12.966 -11.904 -18.222 1.00 94.25 183 GLY A O 1
ATOM 1494 N N . LEU A 1 184 ? 14.389 -10.561 -19.362 1.00 96.25 184 LEU A N 1
ATOM 1495 C CA . LEU A 1 184 ? 15.225 -10.123 -18.243 1.00 96.25 184 LEU A CA 1
ATOM 1496 C C . LEU A 1 184 ? 14.720 -8.805 -17.654 1.00 96.25 184 LEU A C 1
ATOM 1498 O O . LEU A 1 184 ? 14.014 -8.051 -18.330 1.00 96.25 184 LEU A O 1
ATOM 1502 N N . TYR A 1 185 ? 15.121 -8.526 -16.416 1.00 97.00 185 TYR A N 1
ATOM 1503 C CA . TYR A 1 185 ? 14.944 -7.213 -15.808 1.00 97.00 185 TYR A CA 1
ATOM 1504 C C . TYR A 1 185 ? 15.902 -6.200 -16.438 1.00 97.00 185 TYR A C 1
ATOM 1506 O O . TYR A 1 185 ? 17.094 -6.470 -16.581 1.00 97.00 185 TYR A O 1
ATOM 1514 N N . ARG A 1 186 ? 15.375 -5.033 -16.815 1.00 96.38 186 ARG A N 1
ATOM 1515 C CA . ARG A 1 186 ? 16.143 -3.924 -17.395 1.00 96.38 186 ARG A CA 1
ATOM 1516 C C . ARG A 1 186 ? 16.254 -2.772 -16.410 1.00 96.38 186 ARG A C 1
ATOM 1518 O O . ARG A 1 186 ? 15.294 -2.465 -15.705 1.00 96.38 186 ARG A O 1
ATOM 1525 N N . TRP A 1 187 ? 17.435 -2.180 -16.350 1.00 94.94 187 TRP A N 1
ATOM 1526 C CA . TRP A 1 187 ? 17.701 -1.016 -15.518 1.00 94.94 187 TRP A CA 1
ATOM 1527 C C . TRP A 1 187 ? 16.982 0.208 -16.088 1.00 94.94 187 TRP A C 1
ATOM 1529 O O . TRP A 1 187 ? 16.913 0.339 -17.306 1.00 94.94 187 TRP A O 1
ATOM 1539 N N . ILE A 1 188 ? 16.456 1.084 -15.230 1.00 93.31 188 ILE A N 1
ATOM 1540 C CA . ILE A 1 188 ? 15.920 2.384 -15.650 1.00 93.31 188 ILE A CA 1
ATOM 1541 C C . ILE A 1 188 ? 16.683 3.489 -14.917 1.00 93.31 188 ILE A C 1
ATOM 1543 O O . ILE A 1 188 ? 16.573 3.587 -13.694 1.00 93.31 188 ILE A O 1
ATOM 1547 N N . GLU A 1 189 ? 17.396 4.329 -15.669 1.00 85.31 189 GLU A N 1
ATOM 1548 C CA . GLU A 1 189 ? 18.043 5.553 -15.168 1.00 85.31 189 GLU A CA 1
ATOM 1549 C C . GLU A 1 189 ? 17.013 6.672 -14.969 1.00 85.31 189 GLU A C 1
ATOM 1551 O O . GLU A 1 189 ? 16.012 6.732 -15.690 1.00 85.31 189 GLU A O 1
ATOM 1556 N N . GLU A 1 190 ? 17.176 7.508 -13.938 1.00 68.38 190 GLU A N 1
ATOM 1557 C CA . GLU A 1 190 ? 16.332 8.705 -13.725 1.00 68.38 190 GLU A CA 1
ATOM 1558 C C . GLU A 1 190 ? 16.372 9.683 -14.906 1.00 68.38 190 GLU A C 1
ATOM 1560 O O . GLU A 1 190 ? 17.479 10.021 -15.384 1.00 68.38 190 GLU A O 1
#

Foldseek 3Di:
DVLVVVLVVVLVVQVCVLCVVPVDPPQVVVSVVSCVVNCVSVVVCCVPPVVVVVVDCVVVVVVVVVVVVVVVVVCVVCVVLVVVLLVCLVVQQVVCCVPPNAAAAEEEPVQDPVVSVSDLLCQQVSQQQSLLVVPQQSGHGYEYDYPPDPCPVLQVDKQWRDGPVDIDRVVPPDSRRHDRDIDGYYYDDD

pLDDT: mean 92.33, std 6.42, range [67.44, 98.38]

Sequence (190 aa):
WGRLGWVWVSTLGYLLLVHYSSPNTTYRFYAEVTYLPLSIFVATPFLFEIMPSIGKPQWWLIALALLMVDRVLVIRSNAPTFTQRLDWLERRIGEARQQEGGKRFYTNTYEAPMDTLIMPWGVAYESLLLTALESPDSAATLFIQEAHNKQEEALRTPDLFIAAFDQLPARQLPDRYFQLGSGLYRWIEE